Protein AF-A0AAD7S7M7-F1 (afdb_monomer_lite)

Structure (mmCIF, N/CA/C/O backbone):
data_AF-A0AAD7S7M7-F1
#
_entry.id   AF-A0AAD7S7M7-F1
#
loop_
_atom_site.group_PDB
_atom_site.id
_atom_site.type_symbol
_atom_site.label_atom_id
_atom_site.label_alt_id
_atom_site.label_comp_id
_atom_site.label_asym_id
_atom_site.label_entity_id
_atom_site.label_seq_id
_atom_site.pdbx_PDB_ins_code
_atom_site.Cartn_x
_atom_site.Cartn_y
_atom_site.Cartn_z
_atom_site.occupancy
_atom_site.B_iso_or_equiv
_atom_site.auth_seq_id
_atom_site.auth_comp_id
_atom_site.auth_asym_id
_atom_site.auth_atom_id
_atom_site.pdbx_PDB_model_num
ATOM 1 N N . MET A 1 1 ? -13.579 -18.439 10.761 1.00 55.81 1 MET A N 1
ATOM 2 C CA . MET A 1 1 ? -13.770 -17.111 11.402 1.00 55.81 1 MET A CA 1
ATOM 3 C C . MET A 1 1 ? -15.124 -16.486 11.069 1.00 55.81 1 MET A C 1
ATOM 5 O O . MET A 1 1 ? -15.887 -16.263 11.999 1.00 55.81 1 MET A O 1
ATOM 9 N N . MET A 1 2 ? -15.477 -16.236 9.799 1.00 55.72 2 MET A N 1
ATOM 10 C CA . MET A 1 2 ? -16.834 -15.748 9.467 1.00 55.72 2 MET A CA 1
ATOM 11 C C . MET A 1 2 ? -17.923 -16.806 9.727 1.00 55.72 2 MET A C 1
ATOM 13 O O . MET A 1 2 ? -18.967 -16.479 10.280 1.00 55.72 2 MET A O 1
ATOM 17 N N . GLU A 1 3 ? -17.659 -18.078 9.412 1.00 60.94 3 GLU A N 1
ATOM 18 C CA . GLU A 1 3 ? -18.571 -19.202 9.698 1.00 60.94 3 GLU A CA 1
ATOM 19 C C . GLU A 1 3 ? -18.826 -19.342 11.203 1.00 60.94 3 GLU A C 1
ATOM 21 O O . GLU A 1 3 ? -19.960 -19.195 11.638 1.00 60.94 3 GLU A O 1
ATOM 26 N N . THR A 1 4 ? -17.765 -19.436 12.009 1.00 72.56 4 THR A N 1
ATOM 27 C CA . THR A 1 4 ? -17.836 -19.471 13.482 1.00 72.56 4 THR A CA 1
ATOM 28 C C . THR A 1 4 ? -18.568 -18.269 14.099 1.00 72.56 4 THR A C 1
ATOM 30 O O . THR A 1 4 ? -19.203 -18.392 15.144 1.00 72.56 4 THR A O 1
ATOM 33 N N . PHE A 1 5 ? -18.515 -17.088 13.468 1.00 72.44 5 PHE A N 1
ATOM 34 C CA . PHE A 1 5 ? -19.277 -15.916 13.916 1.00 72.44 5 PHE A CA 1
ATOM 35 C C . PHE A 1 5 ? -20.765 -16.012 13.542 1.00 72.44 5 PHE A C 1
ATOM 37 O O . PHE A 1 5 ? -21.628 -15.640 14.339 1.00 72.44 5 PHE A O 1
ATOM 44 N N . ASN A 1 6 ? -21.081 -16.552 12.362 1.00 77.44 6 ASN A N 1
ATOM 45 C CA . ASN A 1 6 ? -22.455 -16.848 11.962 1.00 77.44 6 ASN A CA 1
ATOM 46 C C . ASN A 1 6 ? -23.069 -17.966 12.818 1.00 77.44 6 ASN A C 1
ATOM 48 O O . ASN A 1 6 ? -24.205 -17.807 13.255 1.00 77.44 6 ASN A O 1
ATOM 52 N N . GLU A 1 7 ? -22.316 -19.017 13.149 1.00 82.81 7 GLU A N 1
ATOM 53 C CA . GLU A 1 7 ? -22.719 -20.072 14.089 1.00 82.81 7 GLU A CA 1
ATOM 54 C C . GLU A 1 7 ? -22.982 -19.505 15.487 1.00 82.81 7 GLU A C 1
ATOM 56 O O . GLU A 1 7 ? -24.056 -19.726 16.038 1.00 82.81 7 GLU A O 1
ATOM 61 N N . MET A 1 8 ? -22.084 -18.679 16.042 1.00 78.94 8 MET A N 1
ATOM 62 C CA . MET A 1 8 ? -22.349 -17.989 17.315 1.00 78.94 8 MET A CA 1
ATOM 63 C C . MET A 1 8 ? -23.590 -17.088 17.248 1.00 78.94 8 MET A C 1
ATOM 65 O O . MET A 1 8 ? -24.366 -17.027 18.203 1.00 78.94 8 MET A O 1
ATOM 69 N N . ARG A 1 9 ? -23.826 -16.404 16.122 1.00 82.94 9 ARG A N 1
ATOM 70 C CA . ARG A 1 9 ? -25.024 -15.575 15.918 1.00 82.94 9 ARG A CA 1
ATOM 71 C C . ARG A 1 9 ? -26.297 -16.415 15.785 1.00 82.94 9 ARG A C 1
ATOM 73 O O . ARG A 1 9 ? -27.353 -15.967 16.231 1.00 82.94 9 ARG A O 1
ATOM 80 N N . GLN A 1 10 ? -26.210 -17.604 15.197 1.00 86.50 10 GLN A N 1
ATOM 81 C CA . GLN A 1 10 ? -27.304 -18.563 15.071 1.00 86.50 10 GLN A CA 1
ATOM 82 C C . GLN A 1 10 ? -27.612 -19.218 16.422 1.00 86.50 10 GLN A C 1
ATOM 84 O O . GLN A 1 10 ? -28.758 -19.174 16.852 1.00 86.50 10 GLN A O 1
ATOM 89 N N . ASN A 1 11 ? -26.599 -19.666 17.164 1.00 86.38 11 ASN A N 1
ATOM 90 C CA . ASN A 1 11 ? -26.744 -20.167 18.532 1.00 86.38 11 ASN A CA 1
ATOM 91 C C . ASN A 1 11 ? -27.333 -19.098 19.464 1.00 86.38 11 ASN A C 1
ATOM 93 O O . ASN A 1 11 ? -28.264 -19.380 20.207 1.00 86.38 11 ASN A O 1
ATOM 97 N N . ARG A 1 12 ? -26.902 -17.832 19.362 1.00 88.88 12 ARG A N 1
ATOM 98 C CA . ARG A 1 12 ? -27.498 -16.724 20.134 1.00 88.88 12 ARG A CA 1
ATOM 99 C C . ARG A 1 12 ? -28.946 -16.404 19.734 1.00 88.88 12 ARG A C 1
ATOM 101 O O . ARG A 1 12 ? -29.671 -15.824 20.537 1.00 88.88 12 ARG A O 1
ATOM 108 N N . ARG A 1 13 ? -29.381 -16.753 18.516 1.00 86.62 13 ARG A N 1
ATOM 109 C CA . ARG A 1 13 ? -30.802 -16.706 18.125 1.00 86.62 13 ARG A CA 1
ATOM 110 C C . ARG A 1 13 ? -31.568 -17.891 18.707 1.00 86.62 13 ARG A C 1
ATOM 112 O O . ARG A 1 13 ? -32.624 -17.663 19.270 1.00 86.62 13 ARG A O 1
ATOM 119 N N . LEU A 1 14 ? -31.019 -19.105 18.629 1.00 87.38 14 LEU A N 1
ATOM 120 C CA . LEU A 1 14 ? -31.628 -20.320 19.182 1.00 87.38 14 LEU A CA 1
ATOM 121 C C . LEU A 1 14 ? -31.794 -20.249 20.706 1.00 87.38 14 LEU A C 1
ATOM 123 O O . LEU A 1 14 ? -32.846 -20.617 21.204 1.00 87.38 14 LEU A O 1
ATOM 127 N N . ILE A 1 15 ? -30.816 -19.703 21.436 1.00 86.31 15 ILE A N 1
ATOM 128 C CA . ILE A 1 15 ? -30.930 -19.463 22.885 1.00 86.31 15 ILE A CA 1
ATOM 129 C C . ILE A 1 15 ? -32.076 -18.487 23.171 1.00 86.31 15 ILE A C 1
ATOM 131 O O . ILE A 1 15 ? -32.964 -18.808 23.943 1.00 86.31 15 ILE A O 1
ATOM 135 N N . LYS A 1 16 ? -32.142 -17.349 22.465 1.00 85.06 16 LYS A N 1
ATOM 136 C CA . LYS A 1 16 ? -33.258 -16.395 22.610 1.00 85.06 16 LYS A CA 1
ATOM 137 C C . LYS A 1 16 ? -34.618 -16.965 22.200 1.00 85.06 16 LYS A C 1
ATOM 139 O O . LYS A 1 16 ? -35.631 -16.507 22.714 1.00 85.06 16 LYS A O 1
ATOM 144 N N . GLN A 1 17 ? -34.638 -17.904 21.255 1.00 83.81 17 GLN A N 1
ATOM 145 C CA . GLN A 1 17 ? -35.835 -18.634 20.851 1.00 83.81 17 GLN A CA 1
ATOM 146 C C . GLN A 1 17 ? -36.282 -19.551 21.994 1.00 83.81 17 GLN A C 1
ATOM 148 O O . GLN A 1 17 ? -37.415 -19.438 22.427 1.00 83.81 17 GLN A O 1
ATOM 153 N N . LEU A 1 18 ? -35.369 -20.350 22.559 1.00 79.31 18 LEU A N 1
ATOM 154 C CA . LEU A 1 18 ? -35.628 -21.212 23.716 1.00 79.31 18 LEU A CA 1
ATOM 155 C C . LEU A 1 18 ? -36.052 -20.419 24.959 1.00 79.31 18 LEU A C 1
ATOM 157 O O . LEU A 1 18 ? -37.000 -20.819 25.620 1.00 79.31 18 LEU A O 1
ATOM 161 N N . ASP A 1 19 ? -35.418 -19.282 25.254 1.00 80.88 19 ASP A N 1
ATOM 162 C CA . ASP A 1 19 ? -35.820 -18.401 26.358 1.00 80.88 19 ASP A CA 1
ATOM 163 C C . ASP A 1 19 ? -37.248 -17.864 26.146 1.00 80.88 19 ASP A C 1
ATOM 165 O O . ASP A 1 19 ? -38.056 -17.844 27.074 1.00 80.88 19 ASP A O 1
ATOM 169 N N . ALA A 1 20 ? -37.586 -17.458 24.915 1.00 79.19 20 ALA A N 1
ATOM 170 C CA . ALA A 1 20 ? -38.929 -17.000 24.563 1.00 79.19 20 ALA A CA 1
ATOM 171 C C . ALA A 1 20 ? -39.961 -18.139 24.603 1.00 79.19 20 ALA A C 1
ATOM 173 O O . ALA A 1 20 ? -41.059 -17.937 25.114 1.00 79.19 20 ALA A O 1
ATOM 174 N N . ASP A 1 21 ? -39.607 -19.331 24.126 1.00 75.81 21 ASP A N 1
ATOM 175 C CA . ASP A 1 21 ? -40.466 -20.514 24.136 1.00 75.81 21 ASP A CA 1
ATOM 176 C C . ASP A 1 21 ? -40.697 -21.005 25.578 1.00 75.81 21 ASP A C 1
ATOM 178 O O . ASP A 1 21 ? -41.823 -21.344 25.924 1.00 75.81 21 ASP A O 1
ATOM 182 N N . MET A 1 22 ? -39.693 -20.935 26.462 1.00 68.19 22 MET A N 1
ATOM 183 C CA . MET A 1 22 ? -39.825 -21.196 27.906 1.00 68.19 22 MET A CA 1
ATOM 184 C C . MET A 1 22 ? -40.737 -20.173 28.603 1.00 68.19 22 MET A C 1
ATOM 186 O O . MET A 1 22 ? -41.592 -20.552 29.405 1.00 68.19 22 MET A O 1
ATOM 190 N N . LEU A 1 23 ? -40.603 -18.883 28.273 1.00 68.56 23 LEU A N 1
ATOM 191 C CA . LEU A 1 23 ? -41.485 -17.820 28.776 1.00 68.56 23 LEU A CA 1
ATOM 192 C C . LEU A 1 23 ? -42.927 -17.951 28.253 1.00 68.56 23 LEU A C 1
ATOM 194 O O . LEU A 1 23 ? -43.866 -17.564 28.945 1.00 68.56 23 LEU A O 1
ATOM 198 N N . ASN A 1 24 ? -43.111 -18.515 27.056 1.00 59.84 24 ASN A N 1
ATOM 199 C CA . ASN A 1 24 ? -44.419 -18.750 26.442 1.00 59.84 24 ASN A CA 1
ATOM 200 C C . ASN A 1 24 ? -45.063 -20.070 26.922 1.00 59.84 24 ASN A C 1
ATOM 202 O O . ASN A 1 24 ? -46.282 -20.148 27.074 1.00 59.84 24 ASN A O 1
ATOM 206 N N . CYS A 1 25 ? -44.257 -21.086 27.251 1.00 51.41 25 CYS A N 1
ATOM 207 C CA . CYS A 1 25 ? -44.713 -22.345 27.852 1.00 51.41 25 CYS A CA 1
ATOM 208 C C . CYS A 1 25 ? -45.430 -22.091 29.191 1.00 51.41 25 CYS A C 1
ATOM 210 O O . CYS A 1 25 ? -46.504 -22.635 29.439 1.00 51.41 25 CYS A O 1
ATOM 212 N N . GLY A 1 26 ? -44.927 -21.129 29.979 1.00 53.56 26 GLY A N 1
ATOM 213 C CA . GLY A 1 26 ? -45.572 -20.641 31.205 1.00 53.56 26 GLY A CA 1
ATOM 214 C C . GLY A 1 26 ? -46.947 -19.970 31.028 1.00 53.56 26 GLY A C 1
ATOM 215 O O . GLY A 1 26 ? -47.568 -19.618 32.029 1.00 53.56 26 GLY A O 1
ATOM 216 N N . GLN A 1 27 ? -47.438 -19.784 29.794 1.00 50.81 27 GLN A N 1
ATOM 217 C CA . GLN A 1 27 ? -48.819 -19.359 29.510 1.00 50.81 27 GLN A CA 1
ATOM 218 C C . GLN A 1 27 ? -49.680 -20.445 28.845 1.00 50.81 27 GLN A C 1
ATOM 220 O O . GLN A 1 27 ? -50.906 -20.338 28.891 1.00 50.81 27 GLN A O 1
ATOM 225 N N . SER A 1 28 ? -49.075 -21.482 28.254 1.00 50.06 28 SER A N 1
ATOM 226 C CA . SER A 1 28 ? -49.812 -22.613 27.670 1.00 50.06 28 SER A CA 1
ATOM 227 C C . SER A 1 28 ? -50.103 -23.707 28.698 1.00 50.06 28 SER A C 1
ATOM 229 O O . SER A 1 28 ? -51.186 -24.292 28.665 1.00 50.06 28 SER A O 1
ATOM 231 N N . ASP A 1 29 ? -49.194 -23.937 29.648 1.00 51.31 29 ASP A N 1
ATOM 232 C CA . ASP A 1 29 ? -49.379 -24.913 30.723 1.00 51.31 29 ASP A CA 1
ATOM 233 C C . ASP A 1 29 ? -50.201 -24.304 31.864 1.00 51.31 29 ASP A C 1
ATOM 235 O O . ASP A 1 29 ? -49.736 -24.055 32.981 1.00 51.31 29 ASP A O 1
ATOM 239 N N . ARG A 1 30 ? -51.487 -24.084 31.573 1.00 48.44 30 ARG A N 1
ATOM 240 C CA . ARG A 1 30 ? -52.523 -23.811 32.571 1.00 48.44 30 ARG A CA 1
ATOM 241 C C . ARG A 1 30 ? -52.806 -25.095 33.361 1.00 48.44 30 ARG A C 1
ATOM 243 O O . ARG A 1 30 ? -53.859 -25.695 33.209 1.00 48.44 30 ARG A O 1
ATOM 250 N N . CYS A 1 31 ? -51.827 -25.486 34.174 1.00 46.78 31 CYS A N 1
ATOM 251 C CA . CYS A 1 31 ? -51.711 -26.763 34.872 1.00 46.78 31 CYS A CA 1
ATOM 252 C C . CYS A 1 31 ? -53.050 -27.288 35.425 1.00 46.78 31 CYS A C 1
ATOM 254 O O . CYS A 1 31 ? -53.698 -26.621 36.240 1.00 46.78 31 CYS A O 1
ATOM 256 N N . ASP A 1 32 ? -53.422 -28.507 35.017 1.00 46.00 32 ASP A N 1
ATOM 257 C CA . ASP A 1 32 ? -54.709 -29.173 35.272 1.00 46.00 32 ASP A CA 1
ATOM 258 C C . ASP A 1 32 ? -54.920 -29.638 36.731 1.00 46.00 32 ASP A C 1
ATOM 260 O O . ASP A 1 32 ? -55.593 -30.631 37.016 1.00 46.00 32 ASP A O 1
ATOM 264 N N . SER A 1 33 ? -54.425 -28.876 37.710 1.00 49.56 33 SER A N 1
ATOM 265 C CA . SER A 1 33 ? -54.740 -29.065 39.135 1.00 49.56 33 SER A CA 1
ATOM 266 C C . SER A 1 33 ? -56.246 -28.991 39.434 1.00 49.56 33 SER A C 1
ATOM 268 O O . SER A 1 33 ? -56.690 -29.492 40.465 1.00 49.56 33 SER A O 1
ATOM 270 N N . VAL A 1 34 ? -57.051 -28.409 38.536 1.00 49.41 34 VAL A N 1
ATOM 271 C CA . VAL A 1 34 ? -58.523 -28.411 38.628 1.00 49.41 34 VAL A CA 1
ATOM 272 C C . VAL A 1 34 ? -59.115 -29.787 38.272 1.00 49.41 34 VAL A C 1
ATOM 274 O O . VAL A 1 34 ? -60.154 -30.164 38.817 1.00 49.41 34 VAL A O 1
ATOM 277 N N . GLU A 1 35 ? -58.453 -30.581 37.425 1.00 51.50 35 GLU A N 1
ATOM 278 C CA . GLU A 1 35 ? -58.923 -31.924 37.065 1.00 51.50 35 GLU A CA 1
ATOM 279 C C . GLU A 1 35 ? -58.662 -32.938 38.187 1.00 51.50 35 GLU A C 1
ATOM 281 O O . GLU A 1 35 ? -59.576 -33.684 38.556 1.00 51.50 35 GLU A O 1
ATOM 286 N N . LEU A 1 36 ? -57.487 -32.890 38.830 1.00 49.00 36 LEU A N 1
ATOM 287 C CA . LEU A 1 36 ? -57.188 -33.692 40.030 1.00 49.00 36 LEU A CA 1
ATOM 288 C C . LEU A 1 36 ? -58.205 -33.444 41.157 1.00 49.00 36 LEU A C 1
ATOM 290 O O . LEU A 1 36 ? -58.681 -34.382 41.803 1.00 49.00 36 LEU A O 1
ATOM 294 N N . ASP A 1 37 ? -58.593 -32.184 41.348 1.00 54.03 37 ASP A N 1
ATOM 295 C CA . ASP A 1 37 ? -59.538 -31.783 42.387 1.00 54.03 37 ASP A CA 1
ATOM 296 C C . ASP A 1 37 ? -60.985 -32.219 42.076 1.00 54.03 37 ASP A C 1
ATOM 298 O O . ASP A 1 37 ? -61.774 -32.471 42.987 1.00 54.03 37 ASP A O 1
ATOM 302 N N . SER A 1 38 ? -61.336 -32.411 40.797 1.00 54.53 38 SER A N 1
ATOM 303 C CA . SER A 1 38 ? -62.616 -33.005 40.378 1.00 54.53 38 SER A CA 1
ATOM 304 C C . SER A 1 38 ? -62.647 -34.540 40.513 1.00 54.53 38 SER A C 1
ATOM 306 O O . SER A 1 38 ? -63.687 -35.111 40.868 1.00 54.53 38 SER A O 1
ATOM 308 N N . GLY A 1 39 ? -61.499 -35.207 40.342 1.00 59.25 39 GLY A N 1
ATOM 309 C CA . GLY A 1 39 ? -61.319 -36.633 40.632 1.00 59.25 39 GLY A CA 1
ATOM 310 C C . GLY A 1 39 ? -61.486 -36.946 42.122 1.00 59.25 39 GLY A C 1
ATOM 311 O O . GLY A 1 39 ? -62.278 -37.820 42.488 1.00 59.25 39 GLY A O 1
ATOM 312 N N . LEU A 1 40 ? -60.840 -36.162 42.993 1.00 56.59 40 LEU A N 1
ATOM 313 C CA . LEU A 1 40 ? -61.019 -36.245 44.449 1.00 56.59 40 LEU A CA 1
ATOM 314 C C . LEU A 1 40 ? -62.475 -35.980 44.862 1.00 56.59 40 LEU A C 1
ATOM 316 O O . LEU A 1 40 ? -63.051 -36.745 45.638 1.00 56.59 40 LEU A O 1
ATOM 320 N N . ARG A 1 41 ? -63.120 -34.957 44.285 1.00 54.12 41 ARG A N 1
ATOM 321 C CA . ARG A 1 41 ? -64.543 -34.651 44.531 1.00 54.12 41 ARG A CA 1
ATOM 322 C C . ARG A 1 41 ? -65.474 -35.799 44.131 1.00 54.12 41 ARG A C 1
ATOM 324 O O . ARG A 1 41 ? -66.496 -36.002 44.781 1.00 54.12 41 ARG A O 1
ATOM 331 N N . SER A 1 42 ? -65.115 -36.554 43.093 1.00 58.44 42 SER A N 1
ATOM 332 C CA . SER A 1 42 ? -65.873 -37.718 42.619 1.00 58.44 42 SER A CA 1
ATOM 333 C C . SER A 1 42 ? -65.684 -38.942 43.522 1.00 58.44 42 SER A C 1
ATOM 335 O O . SER A 1 42 ? -66.658 -39.633 43.810 1.00 58.44 42 SER A O 1
ATOM 337 N N . GLN A 1 43 ? -64.473 -39.171 44.046 1.00 56.16 43 GLN A N 1
ATOM 338 C CA . GLN A 1 43 ? -64.206 -40.248 45.010 1.00 56.16 43 GLN A CA 1
ATOM 339 C C . GLN A 1 43 ? -64.849 -39.985 46.383 1.00 56.16 43 GLN A C 1
ATOM 341 O O . GLN A 1 43 ? -65.462 -40.885 46.954 1.00 56.16 43 GLN A O 1
ATOM 346 N N . VAL A 1 44 ? -64.808 -38.746 46.887 1.00 54.34 44 VAL A N 1
ATOM 347 C CA . VAL A 1 44 ? -65.452 -38.372 48.166 1.00 54.34 44 VAL A CA 1
ATOM 348 C C . VAL A 1 44 ? -66.983 -38.488 48.101 1.00 54.34 44 VAL A C 1
ATOM 350 O O . VAL A 1 44 ? -67.628 -38.748 49.114 1.00 54.34 44 VAL A O 1
ATOM 353 N N . LYS A 1 45 ? -67.587 -38.358 46.913 1.00 50.41 45 LYS A N 1
ATOM 354 C CA . LYS A 1 45 ? -69.043 -38.469 46.714 1.00 50.41 45 LYS A CA 1
ATOM 355 C C . LYS A 1 45 ? -69.549 -39.915 46.559 1.00 50.41 45 LYS A C 1
ATOM 357 O O . LYS A 1 45 ? -70.756 -40.110 46.437 1.00 50.41 45 LYS A O 1
ATOM 362 N N . GLY A 1 46 ? -68.655 -40.910 46.548 1.00 46.41 46 GLY A N 1
ATOM 363 C CA . GLY A 1 46 ? -68.980 -42.316 46.268 1.00 46.41 46 GLY A CA 1
ATOM 364 C C . GLY A 1 46 ? -69.144 -43.239 47.483 1.00 46.41 46 GLY A C 1
ATOM 365 O O . GLY A 1 46 ? -69.638 -44.351 47.316 1.00 46.41 46 GLY A O 1
ATOM 366 N N . CYS A 1 47 ? -68.752 -42.819 48.692 1.00 38.06 47 CYS A N 1
ATOM 367 C CA . CYS A 1 47 ? -68.639 -43.725 49.842 1.00 38.06 47 CYS A CA 1
ATOM 368 C C . CYS A 1 47 ? -69.669 -43.456 50.951 1.00 38.06 47 CYS A C 1
ATOM 370 O O . CYS A 1 47 ? -69.485 -42.584 51.800 1.00 38.06 47 CYS A O 1
ATOM 372 N N . GLN A 1 48 ? -70.697 -44.305 51.013 1.00 35.81 48 GLN A N 1
ATOM 373 C CA . GLN A 1 48 ? -71.376 -44.671 52.260 1.00 35.81 48 GLN A CA 1
ATOM 374 C C . GLN A 1 48 ? -71.475 -46.205 52.380 1.00 35.81 48 GLN A C 1
ATOM 376 O O . GLN A 1 48 ? -71.267 -46.907 51.390 1.00 35.81 48 GLN A O 1
ATOM 381 N N . PRO A 1 49 ? -71.609 -46.740 53.607 1.00 44.94 49 PRO A N 1
ATOM 382 C CA . PRO A 1 49 ? -70.742 -47.839 54.021 1.00 44.94 49 PRO A CA 1
ATOM 383 C C . PRO A 1 49 ? -71.351 -49.226 53.818 1.00 44.94 49 PRO A C 1
ATOM 385 O O . PRO A 1 49 ? -72.551 -49.431 53.989 1.00 44.94 49 PRO A O 1
ATOM 388 N N . SER A 1 50 ? -70.484 -50.210 53.580 1.00 30.38 50 SER A N 1
ATOM 389 C CA . SER A 1 50 ? -70.810 -51.617 53.804 1.00 30.38 50 SER A CA 1
ATOM 390 C C . SER A 1 50 ? -69.644 -52.347 54.470 1.00 30.38 50 SER A C 1
ATOM 392 O O . SER A 1 50 ? -68.480 -51.985 54.327 1.00 30.38 50 SER A O 1
ATOM 394 N N . HIS A 1 51 ? -70.039 -53.303 55.293 1.00 38.94 51 HIS A N 1
ATOM 395 C CA . HIS A 1 51 ? -69.283 -54.010 56.310 1.00 38.94 51 HIS A CA 1
ATOM 396 C C . HIS A 1 51 ? -68.136 -54.920 55.811 1.00 38.94 51 HIS A C 1
ATOM 398 O O . HIS A 1 51 ? -68.143 -55.403 54.685 1.00 38.94 51 HIS A O 1
ATOM 404 N N . ASP A 1 52 ? -67.256 -55.231 56.772 1.00 31.17 52 ASP A N 1
ATOM 405 C CA . ASP A 1 52 ? -66.460 -56.461 56.934 1.00 31.17 52 ASP A CA 1
ATOM 406 C C . ASP A 1 52 ? -65.047 -56.627 56.307 1.00 31.17 52 ASP A C 1
ATOM 408 O O . ASP A 1 52 ? -64.844 -56.853 55.120 1.00 31.17 52 ASP A O 1
ATOM 412 N N . ALA A 1 53 ? -64.089 -56.722 57.248 1.00 31.39 53 ALA A N 1
ATOM 413 C CA . ALA A 1 53 ? -63.111 -57.814 57.411 1.00 31.39 53 ALA A CA 1
ATOM 414 C C . ALA A 1 53 ? -61.694 -57.777 56.764 1.00 31.39 53 ALA A C 1
ATOM 416 O O . ALA A 1 53 ? -61.484 -58.164 55.622 1.00 31.39 53 ALA A O 1
ATOM 417 N N . VAL A 1 54 ? -60.706 -57.597 57.669 1.00 33.94 54 VAL A N 1
ATOM 418 C CA . VAL A 1 54 ? -59.405 -58.323 57.777 1.00 33.94 54 VAL A CA 1
ATOM 419 C C . VAL A 1 54 ? -58.266 -57.976 56.793 1.00 33.94 54 VAL A C 1
ATOM 421 O O . VAL A 1 54 ? -58.395 -58.172 55.593 1.00 33.94 54 VAL A O 1
ATOM 424 N N . GLY A 1 55 ? -57.064 -57.614 57.305 1.00 30.52 55 GLY A N 1
ATOM 425 C CA . GLY A 1 55 ? -55.899 -57.478 56.398 1.00 30.52 55 GLY A CA 1
ATOM 426 C C . GLY A 1 55 ? -54.453 -57.126 56.828 1.00 30.52 55 GLY A C 1
ATOM 427 O O . GLY A 1 55 ? -53.643 -57.013 55.927 1.00 30.52 55 GLY A O 1
ATOM 428 N N . ARG A 1 56 ? -54.060 -56.995 58.111 1.00 32.00 56 ARG A N 1
ATOM 429 C CA . ARG A 1 56 ? -52.639 -56.966 58.611 1.00 32.00 56 ARG A CA 1
ATOM 430 C C . ARG A 1 56 ? -51.567 -56.014 57.974 1.00 32.00 56 ARG A C 1
ATOM 432 O O . ARG A 1 56 ? -50.883 -56.399 57.036 1.00 32.00 56 ARG A O 1
ATOM 439 N N . GLY A 1 57 ? -51.182 -54.971 58.734 1.00 29.86 57 GLY A N 1
ATOM 440 C CA . GLY A 1 57 ? -49.773 -54.542 58.980 1.00 29.86 57 GLY A CA 1
ATOM 441 C C . GLY A 1 57 ? -49.007 -53.739 57.899 1.00 29.86 57 GLY A C 1
ATOM 442 O O . GLY A 1 57 ? -49.405 -53.733 56.747 1.00 29.86 57 GLY A O 1
ATOM 443 N N . ARG A 1 58 ? -47.872 -53.063 58.190 1.00 32.16 58 ARG A N 1
ATOM 444 C CA . ARG A 1 58 ? -47.231 -52.631 59.468 1.00 32.16 58 ARG A CA 1
ATOM 445 C C . ARG A 1 58 ? -46.096 -51.606 59.166 1.00 32.16 58 ARG A C 1
ATOM 447 O O . ARG A 1 58 ? -45.313 -51.876 58.265 1.00 32.16 58 ARG A O 1
ATOM 454 N N . GLY A 1 59 ? -45.950 -50.535 59.965 1.00 29.67 59 GLY A N 1
ATOM 455 C CA . GLY A 1 59 ? -44.847 -49.531 59.928 1.00 29.67 59 GLY A CA 1
ATOM 456 C C . GLY A 1 59 ? -45.355 -48.110 59.591 1.00 29.67 59 GLY A C 1
ATOM 457 O O . GLY A 1 59 ? -46.012 -47.965 58.569 1.00 29.67 59 GLY A O 1
ATOM 458 N N . GLN A 1 60 ? -45.325 -47.099 60.480 1.00 32.97 60 GLN A N 1
ATOM 459 C CA . GLN A 1 60 ? -44.185 -46.353 61.087 1.00 32.97 60 GLN A CA 1
ATOM 460 C C . GLN A 1 60 ? -43.406 -45.517 60.044 1.00 32.97 60 GLN A C 1
ATOM 462 O O . GLN A 1 60 ? -43.033 -46.082 59.023 1.00 32.97 60 GLN A O 1
ATOM 467 N N . GLU A 1 61 ? -43.104 -44.214 60.195 1.00 30.47 61 GLU A N 1
ATOM 468 C CA . GLU A 1 61 ? -43.238 -43.192 61.279 1.00 30.47 61 GLU A CA 1
ATOM 469 C C . GLU A 1 61 ? -43.021 -41.776 60.641 1.00 30.47 61 GLU A C 1
ATOM 471 O O . GLU A 1 61 ? -42.501 -41.728 59.528 1.00 30.47 61 GLU A O 1
ATOM 476 N N . GLU A 1 62 ? -43.356 -40.582 61.174 1.00 30.53 62 GLU A N 1
ATOM 477 C CA . GLU A 1 62 ? -43.979 -40.079 62.429 1.00 30.53 62 GLU A CA 1
ATOM 478 C C . GLU A 1 62 ? -44.570 -38.647 62.177 1.00 30.53 62 GLU A C 1
ATOM 480 O O . GLU A 1 62 ? -44.129 -37.963 61.253 1.00 30.53 62 GLU A O 1
ATOM 485 N N . GLY A 1 63 ? -45.472 -38.151 63.040 1.00 28.67 63 GLY A N 1
ATOM 486 C CA . GLY A 1 63 ? -45.811 -36.727 63.256 1.00 28.67 63 GLY A CA 1
ATOM 487 C C . GLY A 1 63 ? -47.060 -36.197 62.515 1.00 28.67 63 GLY A C 1
ATOM 488 O O . GLY A 1 63 ? -47.325 -36.647 61.401 1.00 28.67 63 GLY A O 1
ATOM 489 N N . PRO A 1 64 ? -47.839 -35.221 63.062 1.00 39.09 64 PRO A N 1
ATOM 490 C CA . PRO A 1 64 ? -47.630 -34.433 64.288 1.00 39.09 64 PRO A CA 1
ATOM 491 C C . PRO A 1 64 ? -48.740 -34.587 65.364 1.00 39.09 64 PRO A C 1
ATOM 493 O O . PRO A 1 64 ? -49.936 -34.492 65.085 1.00 39.09 64 PRO A O 1
ATOM 496 N N . GLY A 1 65 ? -48.356 -34.724 66.637 1.00 29.03 65 GLY A N 1
ATOM 497 C CA . GLY A 1 65 ? -49.291 -34.887 67.761 1.00 29.03 65 GLY A CA 1
ATOM 498 C C . GLY A 1 65 ? -49.647 -33.601 68.522 1.00 29.03 65 GLY A C 1
ATOM 499 O O . GLY A 1 65 ? -49.136 -33.385 69.618 1.00 29.03 65 GLY A O 1
ATOM 500 N N . LEU A 1 66 ? -50.578 -32.782 68.014 1.00 40.41 66 LEU A N 1
ATOM 501 C CA . LEU A 1 66 ? -51.233 -31.732 68.816 1.00 40.41 66 LEU A CA 1
ATOM 502 C C . LEU A 1 66 ? -52.474 -32.290 69.534 1.00 40.41 66 LEU A C 1
ATOM 504 O O . LEU A 1 66 ? -53.597 -32.177 69.047 1.00 40.41 66 LEU A O 1
ATOM 508 N N . GLN A 1 67 ? -52.284 -32.879 70.718 1.00 32.56 67 GLN A N 1
ATOM 509 C CA . GLN A 1 67 ? -53.401 -33.221 71.606 1.00 32.56 67 GLN A CA 1
ATOM 510 C C . GLN A 1 67 ? -53.796 -32.003 72.451 1.00 32.56 67 GLN A C 1
ATOM 512 O O . GLN A 1 67 ? -53.146 -31.667 73.437 1.00 32.56 67 GLN A O 1
ATOM 517 N N . THR A 1 68 ? -54.875 -31.325 72.055 1.00 39.81 68 THR A N 1
ATOM 518 C CA . THR A 1 68 ? -55.462 -30.192 72.793 1.00 39.81 68 THR A CA 1
ATOM 519 C C . THR A 1 68 ? -56.905 -30.497 73.198 1.00 39.81 68 THR A C 1
ATOM 521 O O . THR A 1 68 ? -57.833 -29.918 72.648 1.00 39.81 68 THR A O 1
ATOM 524 N N . VAL A 1 69 ? -57.108 -31.411 74.155 1.00 42.72 69 VAL A N 1
ATOM 525 C CA . VAL A 1 69 ? -58.359 -31.549 74.938 1.00 42.72 69 VAL A CA 1
ATOM 526 C C . VAL A 1 69 ? -58.126 -32.387 76.207 1.00 42.72 69 VAL A C 1
ATOM 528 O O . VAL A 1 69 ? -57.100 -33.046 76.329 1.00 42.72 69 VAL A O 1
ATOM 531 N N . ALA A 1 70 ? -59.099 -32.358 77.130 1.00 43.91 70 ALA A N 1
ATOM 532 C CA . ALA A 1 70 ? -59.185 -33.166 78.358 1.00 43.91 70 ALA A CA 1
ATOM 533 C C . ALA A 1 70 ? -58.267 -32.780 79.546 1.00 43.91 70 ALA A C 1
ATOM 535 O O . ALA A 1 70 ? -57.620 -33.625 80.157 1.00 43.91 70 ALA A O 1
ATOM 536 N N . PHE A 1 71 ? -58.316 -31.509 79.973 1.00 33.94 71 PHE A N 1
ATOM 537 C CA . PHE A 1 71 ? -58.050 -31.146 81.386 1.00 33.94 71 PHE A CA 1
ATOM 538 C C . PHE A 1 71 ? -59.283 -30.564 82.112 1.00 33.94 71 PHE A C 1
ATOM 540 O O . PHE A 1 71 ? -59.330 -30.519 83.337 1.00 33.94 71 PHE A O 1
ATOM 547 N N . THR A 1 72 ? -60.318 -30.140 81.379 1.00 44.16 72 THR A N 1
ATOM 548 C CA . THR A 1 72 ? -61.485 -29.431 81.937 1.00 44.16 72 THR A CA 1
ATOM 549 C C . THR A 1 72 ? -62.628 -30.326 82.426 1.00 44.16 72 THR A C 1
ATOM 551 O O . THR A 1 72 ? -63.498 -29.831 83.134 1.00 44.16 72 THR A O 1
ATOM 554 N N . GLU A 1 73 ? -62.642 -31.623 82.105 1.00 43.66 73 GLU A N 1
ATOM 555 C CA . GLU A 1 73 ? -63.768 -32.518 82.444 1.00 43.66 73 GLU A CA 1
ATOM 556 C C . GLU A 1 73 ? -63.714 -33.062 83.885 1.00 43.66 73 GLU A C 1
ATOM 558 O O . GLU A 1 73 ? -64.752 -33.309 84.500 1.00 43.66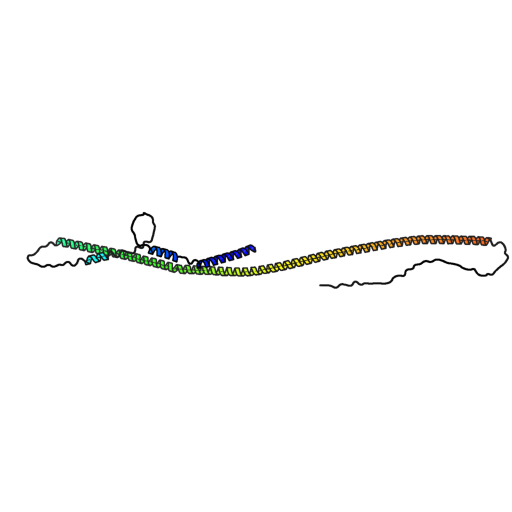 73 GLU A O 1
ATOM 563 N N . VAL A 1 74 ? -62.521 -33.166 84.484 1.00 47.47 74 VAL A N 1
ATOM 564 C CA . VAL A 1 74 ? -62.341 -33.759 85.828 1.00 47.47 74 VAL A CA 1
ATOM 565 C C . VAL A 1 74 ? -62.880 -32.857 86.954 1.00 47.47 74 VAL A C 1
ATOM 567 O O . VAL A 1 74 ? -63.277 -33.346 88.011 1.00 47.47 74 VAL A O 1
ATOM 570 N N . PHE A 1 75 ? -62.948 -31.536 86.744 1.00 37.41 75 PHE A N 1
ATOM 571 C CA . PHE A 1 75 ? -63.416 -30.589 87.769 1.00 37.41 75 PHE A CA 1
ATOM 572 C C . PHE A 1 75 ? -64.940 -30.392 87.794 1.00 37.41 75 PHE A C 1
ATOM 574 O O . PHE A 1 75 ? -65.510 -30.132 88.856 1.00 37.41 75 PHE A O 1
ATOM 581 N N . THR A 1 76 ? -65.624 -30.535 86.655 1.00 51.03 76 THR A N 1
ATOM 582 C CA . THR A 1 76 ? -67.082 -30.345 86.565 1.00 51.03 76 THR A CA 1
ATOM 583 C C . THR A 1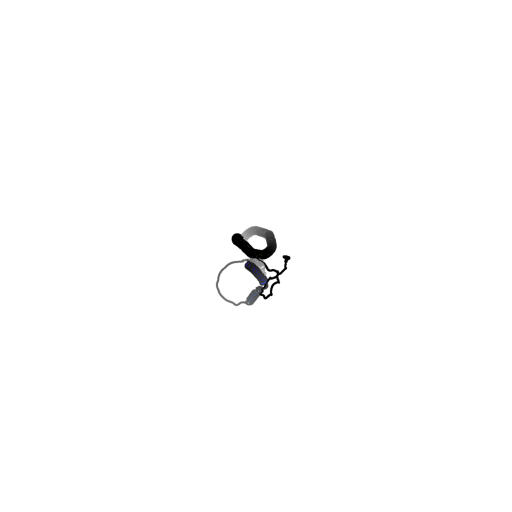 76 ? -67.865 -31.474 87.234 1.00 51.03 76 THR A C 1
ATOM 585 O O . THR A 1 76 ? -68.892 -31.232 87.871 1.00 51.03 76 THR A O 1
ATOM 588 N N . GLU A 1 77 ? -67.364 -32.706 87.147 1.00 45.59 77 GLU A N 1
ATOM 589 C CA . GLU A 1 77 ? -68.062 -33.891 87.654 1.00 45.59 77 GLU A CA 1
ATOM 590 C C . GLU A 1 77 ? -68.005 -33.995 89.193 1.00 45.59 77 GLU A C 1
ATOM 592 O O . GLU A 1 77 ? -68.989 -34.362 89.843 1.00 45.59 77 GLU A O 1
ATOM 597 N N . ALA A 1 78 ? -66.900 -33.545 89.803 1.00 44.25 78 ALA A N 1
ATOM 598 C CA . ALA A 1 78 ? -66.764 -33.433 91.256 1.00 44.25 78 ALA A CA 1
ATOM 599 C C . ALA A 1 78 ? -67.712 -32.377 91.864 1.00 44.25 78 ALA A C 1
ATOM 601 O O . ALA A 1 78 ? -68.309 -32.612 92.918 1.00 44.25 78 ALA A O 1
ATOM 602 N N . ALA A 1 79 ? -67.906 -31.239 91.184 1.00 42.28 79 ALA A N 1
ATOM 603 C CA . ALA A 1 79 ? -68.823 -30.186 91.626 1.00 42.28 79 ALA A CA 1
ATOM 604 C C . ALA A 1 79 ? -70.299 -30.623 91.541 1.00 42.28 79 ALA A C 1
ATOM 606 O O . ALA A 1 79 ? -71.069 -30.404 92.479 1.00 42.28 79 ALA A O 1
ATOM 607 N N . ALA A 1 80 ? -70.688 -31.311 90.460 1.00 47.12 80 ALA A N 1
ATOM 608 C CA . ALA A 1 80 ? -72.049 -31.824 90.280 1.00 47.12 80 ALA A CA 1
ATOM 609 C C . ALA A 1 80 ? -72.449 -32.854 91.356 1.00 47.12 80 ALA A C 1
ATOM 611 O O . ALA A 1 80 ? -73.612 -32.917 91.766 1.00 47.12 80 ALA A O 1
ATOM 612 N N . ARG A 1 81 ? -71.485 -33.638 91.860 1.00 46.75 81 ARG A N 1
ATOM 613 C CA . ARG A 1 81 ? -71.725 -34.673 92.876 1.00 46.75 81 ARG A CA 1
ATOM 614 C C . ARG A 1 81 ? -72.027 -34.113 94.273 1.00 46.75 81 ARG A C 1
ATOM 616 O O . ARG A 1 81 ? -72.751 -34.763 95.020 1.00 46.75 81 ARG A O 1
ATOM 623 N N . MET A 1 82 ? -71.561 -32.908 94.617 1.00 37.44 82 MET A N 1
ATOM 624 C CA . MET A 1 82 ? -71.880 -32.278 95.913 1.00 37.44 82 MET A CA 1
ATOM 625 C C . MET A 1 82 ? -73.271 -31.622 95.967 1.00 37.44 82 MET A C 1
ATOM 627 O O . MET A 1 82 ? -73.744 -31.296 97.051 1.00 37.44 82 MET A O 1
ATOM 631 N N . SER A 1 83 ? -73.950 -31.441 94.829 1.00 45.66 83 SER A N 1
ATOM 632 C CA . SER A 1 83 ? -75.239 -30.728 94.760 1.00 45.66 83 SER A CA 1
ATOM 633 C C . SER A 1 83 ? -76.477 -31.648 94.781 1.00 45.66 83 SER A C 1
ATOM 635 O O . SER A 1 83 ? -77.605 -31.165 94.771 1.00 45.66 83 SER A O 1
ATOM 637 N N . ARG A 1 84 ? -76.295 -32.980 94.825 1.00 47.47 84 ARG A N 1
ATOM 638 C CA . ARG A 1 84 ? -77.396 -33.972 94.800 1.00 47.47 84 ARG A CA 1
ATOM 639 C C . ARG A 1 84 ? -77.712 -34.663 96.135 1.00 47.47 84 ARG A C 1
ATOM 641 O O . ARG A 1 84 ? -78.722 -35.352 96.205 1.00 47.47 84 ARG A O 1
ATOM 648 N N . GLU A 1 85 ? -76.924 -34.446 97.190 1.00 41.56 85 GLU A N 1
ATOM 649 C CA . GLU A 1 85 ? -77.076 -35.132 98.492 1.00 41.56 85 GLU A CA 1
ATOM 650 C C . GLU A 1 85 ? -77.691 -34.230 99.586 1.00 41.56 85 GLU A C 1
ATOM 652 O O . GLU A 1 85 ? -77.324 -34.266 100.759 1.00 41.56 85 GLU A O 1
ATOM 657 N N . SER A 1 86 ? -78.628 -33.360 99.210 1.00 41.84 86 SER A N 1
ATOM 658 C CA . SER A 1 86 ? -79.432 -32.577 100.157 1.00 41.84 86 SER A CA 1
ATOM 659 C C . SER A 1 86 ? -80.835 -32.372 99.610 1.00 41.84 86 SER A C 1
ATOM 661 O O . SER A 1 86 ? -81.098 -31.355 98.983 1.00 41.84 86 SER A O 1
ATOM 663 N N . LEU A 1 87 ? -81.701 -33.375 99.826 1.00 44.75 87 LEU A N 1
ATOM 664 C CA . LEU A 1 87 ? -83.172 -33.291 99.941 1.00 44.75 87 LEU A CA 1
ATOM 665 C C . LEU A 1 87 ? -83.782 -34.710 100.000 1.00 44.75 87 LEU A C 1
ATOM 667 O O . LEU A 1 87 ? -84.303 -35.232 99.017 1.00 44.75 87 LEU A O 1
ATOM 671 N N . LYS A 1 88 ? -83.753 -35.329 101.186 1.00 40.75 88 LYS A N 1
ATOM 672 C CA . LYS A 1 88 ? -84.656 -36.434 101.561 1.00 40.75 88 LYS A CA 1
ATOM 673 C C . LYS A 1 88 ? -85.164 -36.226 102.986 1.00 40.75 88 LYS A C 1
ATOM 675 O O . LYS A 1 88 ? -84.682 -36.834 103.934 1.00 40.75 88 LYS A O 1
ATOM 680 N N . VAL A 1 89 ? -86.155 -35.347 103.110 1.00 36.62 89 VAL A N 1
ATOM 681 C CA . VAL A 1 89 ? -87.031 -35.258 104.282 1.00 36.62 89 VAL A CA 1
ATOM 682 C C . VAL A 1 89 ? -88.443 -35.548 103.792 1.00 36.62 89 VAL A C 1
ATOM 684 O O . VAL A 1 89 ? -89.105 -34.682 103.230 1.00 36.62 89 VAL A O 1
ATOM 687 N N . THR A 1 90 ? -88.885 -36.788 103.974 1.00 38.38 90 THR A N 1
ATOM 688 C CA . THR A 1 90 ? -90.289 -37.189 103.837 1.00 38.38 90 THR A CA 1
ATOM 689 C C . THR A 1 90 ? -90.831 -37.414 105.238 1.00 38.38 90 THR A C 1
ATOM 691 O O . THR A 1 90 ? -90.417 -38.354 105.914 1.00 38.38 90 THR A O 1
ATOM 694 N N . GLY A 1 91 ? -91.707 -36.522 105.693 1.00 34.47 91 GLY A N 1
ATOM 695 C CA . GLY A 1 91 ? -92.391 -36.682 106.969 1.00 34.47 91 GLY A CA 1
ATOM 696 C C . GLY A 1 91 ? -93.650 -37.526 106.807 1.00 34.47 91 GLY A C 1
ATOM 697 O O . GLY A 1 91 ? -94.531 -37.158 106.038 1.00 34.47 91 GLY A O 1
ATOM 698 N N . GLU A 1 92 ? -93.760 -38.595 107.589 1.00 30.09 92 GLU A N 1
ATOM 699 C CA . GLU A 1 92 ? -95.042 -39.198 107.957 1.00 30.09 92 GLU A CA 1
ATOM 700 C C . GLU A 1 92 ? -95.181 -39.132 109.478 1.00 30.09 92 GLU A C 1
ATOM 702 O O . GLU A 1 92 ? -94.237 -39.413 110.219 1.00 30.09 92 GLU A O 1
ATOM 707 N N . ALA A 1 93 ? -96.355 -38.709 109.944 1.00 37.91 93 ALA A N 1
ATOM 708 C CA . ALA A 1 93 ? -96.625 -38.452 111.351 1.00 37.91 93 ALA A CA 1
ATOM 709 C C . ALA A 1 93 ? -97.824 -39.276 111.832 1.00 37.91 93 ALA A C 1
ATOM 711 O O . ALA A 1 93 ? -98.969 -38.958 111.521 1.00 37.91 93 ALA A O 1
ATOM 712 N N . VAL A 1 94 ? 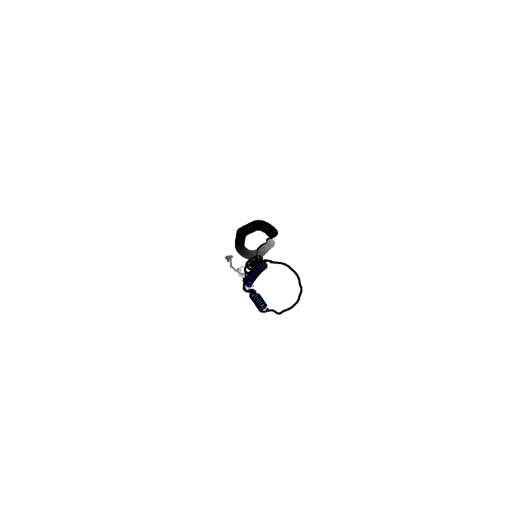-97.550 -40.280 112.668 1.00 38.03 94 VAL A N 1
ATOM 713 C CA . VAL A 1 94 ? -98.514 -40.892 113.593 1.00 38.03 94 VAL A CA 1
ATOM 714 C C . VAL A 1 94 ? -97.763 -41.157 114.905 1.00 38.03 94 VAL A C 1
ATOM 716 O O . VAL A 1 94 ? -96.739 -41.833 114.902 1.00 38.03 94 VAL A O 1
ATOM 719 N N . GLY A 1 95 ? -98.208 -40.564 116.017 1.00 38.19 95 GLY A N 1
ATOM 720 C CA . GLY A 1 95 ? -97.573 -40.729 117.339 1.00 38.19 95 GLY A CA 1
ATOM 721 C C . GLY A 1 95 ? -98.222 -41.846 118.174 1.00 38.19 95 GLY A C 1
ATOM 722 O O . GLY A 1 95 ? -98.849 -42.742 117.618 1.00 38.19 95 GLY A O 1
ATOM 723 N N . PRO A 1 96 ? -98.254 -41.729 119.515 1.00 65.12 96 PRO A N 1
ATOM 724 C CA . PRO A 1 96 ? -97.192 -41.235 120.400 1.00 65.12 96 PRO A CA 1
ATOM 725 C C . PRO A 1 96 ? -96.974 -42.156 121.631 1.00 65.12 96 PRO A C 1
ATOM 727 O O . PRO A 1 96 ? -97.933 -42.768 122.100 1.00 65.12 96 PRO A O 1
ATOM 730 N N . LYS A 1 97 ? -95.764 -42.172 122.229 1.00 37.41 97 LYS A N 1
ATOM 731 C CA . LYS A 1 97 ? -95.507 -42.302 123.696 1.00 37.41 97 LYS A CA 1
ATOM 732 C C . LYS A 1 97 ? -94.020 -42.521 124.038 1.00 37.41 97 LYS A C 1
ATOM 734 O O . LYS A 1 97 ? -93.434 -43.494 123.589 1.00 37.41 97 LYS A O 1
ATOM 739 N N . GLY A 1 98 ? -93.514 -41.737 124.996 1.00 41.97 98 GLY A N 1
ATOM 740 C CA . GLY A 1 98 ? -92.816 -42.305 126.160 1.00 41.97 98 GLY A CA 1
ATOM 741 C C . GLY A 1 98 ? -91.278 -42.286 126.238 1.00 41.97 98 GLY A C 1
ATOM 742 O O . GLY A 1 98 ? -90.625 -43.176 125.716 1.00 41.97 98 GLY A O 1
ATOM 743 N N . VAL A 1 99 ? -90.787 -41.424 127.144 1.00 45.00 99 VAL A N 1
ATOM 744 C CA . VAL A 1 99 ? -89.603 -41.619 128.021 1.00 45.00 99 VAL A CA 1
ATOM 745 C C . VAL A 1 99 ? -88.203 -41.370 127.408 1.00 45.00 99 VAL A C 1
ATOM 747 O O . VAL A 1 99 ? -88.001 -41.376 126.201 1.00 45.00 99 VAL A O 1
ATOM 750 N N . LEU A 1 100 ? -87.271 -40.992 128.292 1.00 49.59 100 LEU A N 1
ATOM 751 C CA . LEU A 1 100 ? -86.015 -40.266 128.060 1.00 49.59 100 LEU A CA 1
ATOM 752 C C . LEU A 1 100 ? -84.753 -41.157 128.118 1.00 49.59 100 LEU A C 1
ATOM 754 O O . LEU A 1 100 ? -84.752 -42.158 128.824 1.00 49.59 100 LEU A O 1
ATOM 758 N N . SER A 1 101 ? -83.663 -40.629 127.535 1.00 46.12 101 SER A N 1
ATOM 759 C CA . SER A 1 101 ? -82.240 -40.804 127.921 1.00 46.12 101 SER A CA 1
ATOM 760 C C . SER A 1 101 ? -81.529 -42.152 127.672 1.00 46.12 101 SER A C 1
ATOM 762 O O . SER A 1 101 ? -81.882 -43.164 128.262 1.00 46.12 101 SER A O 1
ATOM 764 N N . ASP A 1 102 ? -80.455 -42.162 126.860 1.00 40.75 102 ASP A N 1
ATOM 765 C CA . ASP A 1 102 ? -79.057 -42.095 127.360 1.00 40.75 102 ASP A CA 1
ATOM 766 C C . ASP A 1 102 ? -77.989 -42.140 126.228 1.00 40.75 102 ASP A C 1
ATOM 768 O O . ASP A 1 102 ? -78.315 -42.133 125.041 1.00 40.75 102 ASP A O 1
ATOM 772 N N . PHE A 1 103 ? -76.699 -42.026 126.587 1.00 50.47 103 PHE A N 1
ATOM 773 C CA . PHE A 1 103 ? -75.695 -41.231 125.854 1.00 50.47 103 PHE A CA 1
ATOM 774 C C . PHE A 1 103 ? -74.303 -41.913 125.794 1.00 50.47 103 PHE A C 1
ATOM 776 O O . PHE A 1 103 ? -73.790 -42.335 126.826 1.00 50.47 103 PHE A O 1
ATOM 783 N N . VAL A 1 104 ? -73.629 -41.952 124.627 1.00 49.19 104 VAL A N 1
ATOM 784 C CA . VAL A 1 104 ? -72.181 -42.295 124.514 1.00 49.19 104 VAL A CA 1
ATOM 785 C C . VAL A 1 104 ? -71.460 -41.372 123.503 1.00 49.19 104 VAL A C 1
ATOM 787 O O . VAL A 1 104 ? -71.444 -41.664 122.307 1.00 49.19 104 VAL A O 1
ATOM 790 N N . PRO A 1 105 ? -70.828 -40.259 123.939 1.00 57.53 105 PRO A N 1
ATOM 791 C CA . PRO A 1 105 ? -70.281 -39.239 123.020 1.00 57.53 105 PRO A CA 1
ATOM 792 C C . PRO A 1 105 ? -68.794 -39.395 122.667 1.00 57.53 105 PRO A C 1
ATOM 794 O O . PRO A 1 105 ? -68.332 -38.856 121.659 1.00 57.53 105 PRO A O 1
ATOM 797 N N . GLY A 1 106 ? -68.017 -40.084 123.511 1.00 57.81 106 GLY A N 1
ATOM 798 C CA . GLY A 1 106 ? -66.550 -39.994 123.497 1.00 57.81 106 GLY A CA 1
ATOM 799 C C . GLY A 1 106 ? -65.899 -40.431 122.181 1.00 57.81 106 GLY A C 1
ATOM 800 O O . GLY A 1 106 ? -65.006 -39.749 121.678 1.00 57.81 106 GLY A O 1
ATOM 801 N N . ALA A 1 107 ? -66.368 -41.533 121.588 1.00 63.84 107 ALA A N 1
ATOM 802 C CA . ALA A 1 107 ? -65.799 -42.080 120.354 1.00 63.84 107 ALA A CA 1
ATOM 803 C C . ALA A 1 107 ? -66.064 -41.189 119.125 1.00 63.84 107 ALA A C 1
ATOM 805 O O . ALA A 1 107 ? -65.184 -41.022 118.278 1.00 63.84 107 ALA A O 1
ATOM 806 N N . LEU A 1 108 ? -67.249 -40.572 119.046 1.00 68.62 108 LEU A N 1
ATOM 807 C CA . LEU A 1 108 ? -67.604 -39.664 117.952 1.00 68.62 108 LEU A CA 1
ATOM 808 C C . LEU A 1 108 ? -66.784 -38.371 118.011 1.00 68.62 108 LEU A C 1
ATOM 810 O O . LEU A 1 108 ? -66.319 -37.909 116.974 1.00 68.62 108 LEU A O 1
ATOM 814 N N . HIS A 1 109 ? -66.523 -37.835 119.206 1.00 74.94 109 HIS A N 1
ATOM 815 C CA . HIS A 1 109 ? -65.701 -36.632 119.373 1.00 74.94 109 HIS A CA 1
ATOM 816 C C . HIS A 1 109 ? -64.225 -36.854 118.978 1.00 74.94 109 HIS A C 1
ATOM 818 O O . HIS A 1 109 ? -63.622 -36.015 118.306 1.00 74.94 109 HIS A O 1
ATOM 824 N N . HIS A 1 110 ? -63.653 -38.022 119.298 1.00 79.81 110 HIS A N 1
ATOM 825 C CA . HIS A 1 110 ? -62.311 -38.403 118.830 1.00 79.81 110 HIS A CA 1
ATOM 826 C C . HIS A 1 110 ? -62.262 -38.611 117.306 1.00 79.81 110 HIS A C 1
ATOM 828 O O . HIS A 1 110 ? -61.285 -38.236 116.660 1.00 79.81 110 HIS A O 1
ATOM 834 N N . ARG A 1 111 ? -63.328 -39.157 116.702 1.00 81.81 111 ARG A N 1
ATOM 835 C CA . ARG A 1 111 ? -63.450 -39.284 115.239 1.00 81.81 111 ARG A CA 1
ATOM 836 C C . ARG A 1 111 ? -63.514 -37.911 114.557 1.00 81.81 111 ARG A C 1
ATOM 838 O O . ARG A 1 111 ? -62.854 -37.718 113.540 1.00 81.81 111 ARG A O 1
ATOM 845 N N . LEU A 1 112 ? -64.270 -36.969 115.125 1.00 80.94 112 LEU A N 1
ATOM 846 C CA . LEU A 1 112 ? -64.422 -35.598 114.625 1.00 80.94 112 LEU A CA 1
ATOM 847 C C . LEU A 1 112 ? -63.088 -34.839 114.656 1.00 80.94 112 LEU A C 1
ATOM 849 O O . LEU A 1 112 ? -62.629 -34.371 113.620 1.00 80.94 112 LEU A O 1
ATOM 853 N N . THR A 1 113 ? -62.405 -34.835 115.802 1.00 84.31 113 THR A N 1
ATOM 854 C CA . THR A 1 113 ? -61.109 -34.148 115.973 1.00 84.31 113 THR A CA 1
ATOM 855 C C . THR A 1 113 ? -59.964 -34.767 115.158 1.00 84.31 113 THR A C 1
ATOM 857 O O . THR A 1 113 ? -59.018 -34.067 114.786 1.00 84.31 113 THR A O 1
ATOM 860 N N . ALA A 1 114 ? -60.031 -36.064 114.833 1.00 85.19 114 ALA A N 1
ATOM 861 C CA . ALA A 1 114 ? -59.114 -36.699 113.884 1.00 85.19 114 ALA A CA 1
ATOM 862 C C . ALA A 1 114 ? -59.383 -36.253 112.433 1.00 85.19 114 ALA A C 1
ATOM 864 O O . ALA A 1 114 ? -58.445 -35.915 111.711 1.00 85.19 114 ALA A O 1
ATOM 865 N N . LEU A 1 115 ? -60.654 -36.190 112.020 1.00 87.94 115 LEU A N 1
ATOM 866 C CA . LEU A 1 115 ? -61.051 -35.705 110.692 1.00 87.94 115 LEU A CA 1
ATOM 867 C C . LEU A 1 115 ? -60.760 -34.206 110.509 1.00 87.94 115 LEU A C 1
ATOM 869 O O . LEU A 1 115 ? -60.378 -33.785 109.420 1.00 87.94 115 LEU A O 1
ATOM 873 N N . GLU A 1 116 ? -60.879 -33.401 111.566 1.00 88.81 116 GLU A N 1
ATOM 874 C CA . GLU A 1 116 ? -60.501 -31.983 111.556 1.00 88.81 116 GLU A CA 1
ATOM 875 C C . GLU A 1 116 ? -58.992 -31.790 111.354 1.00 88.81 116 GLU A C 1
ATOM 877 O O . GLU A 1 116 ? -58.600 -30.951 110.542 1.00 88.81 116 GLU A O 1
ATOM 882 N N . ARG A 1 117 ? -58.143 -32.605 112.003 1.00 89.94 117 ARG A N 1
ATOM 883 C CA . ARG A 1 117 ? -56.694 -32.625 111.724 1.00 89.94 117 ARG A CA 1
ATOM 884 C C . ARG A 1 117 ? -56.401 -33.003 110.275 1.00 89.94 117 ARG A C 1
ATOM 886 O O . ARG A 1 117 ? -55.727 -32.244 109.588 1.00 89.94 117 ARG A O 1
ATOM 893 N N . GLN A 1 118 ? -56.981 -34.097 109.780 1.00 91.44 118 GLN A N 1
ATOM 894 C CA . GLN A 1 118 ? -56.799 -34.526 108.387 1.00 91.44 118 GLN A CA 1
ATOM 895 C C . GLN A 1 118 ? -57.272 -33.466 107.380 1.00 91.44 118 GLN A C 1
ATOM 897 O O . GLN A 1 118 ? -56.626 -33.251 106.358 1.00 91.44 118 GLN A O 1
ATOM 902 N N . ARG A 1 119 ? -58.365 -32.747 107.671 1.00 92.94 119 ARG A N 1
ATOM 903 C CA . ARG A 1 119 ? -58.831 -31.618 106.852 1.00 92.94 119 ARG A CA 1
ATOM 904 C C . ARG A 1 119 ? -57.819 -30.470 106.830 1.00 92.94 119 ARG A C 1
ATOM 906 O O . ARG A 1 119 ? -57.603 -29.895 105.767 1.00 92.94 119 ARG A O 1
ATOM 913 N N . LEU A 1 120 ? -57.217 -30.126 107.969 1.00 93.75 120 LEU A N 1
ATOM 914 C CA . LEU A 1 120 ? -56.189 -29.081 108.048 1.00 93.75 120 LEU A CA 1
ATOM 915 C C . LEU A 1 120 ? -54.903 -29.495 107.319 1.00 93.75 120 LEU A C 1
ATOM 917 O O . LEU A 1 120 ? -54.381 -28.709 106.535 1.00 93.75 120 LEU A O 1
ATOM 921 N N . GLU A 1 121 ? -54.449 -30.736 107.496 1.00 92.88 121 GLU A N 1
ATOM 922 C CA . GLU A 1 121 ? -53.295 -31.302 106.782 1.00 92.88 121 GLU A CA 1
ATOM 923 C C . GLU A 1 121 ? -53.515 -31.297 105.260 1.00 92.88 121 GLU A C 1
ATOM 925 O O . GLU A 1 121 ? -52.645 -30.854 104.511 1.00 92.88 121 GLU A O 1
ATOM 930 N N . LEU A 1 122 ? -54.701 -31.703 104.787 1.00 93.31 122 LEU A N 1
ATOM 931 C CA . LEU A 1 122 ? -55.062 -31.645 103.366 1.00 93.31 122 LEU A CA 1
ATOM 932 C C . LEU A 1 122 ? -55.110 -30.209 102.827 1.00 93.31 122 LEU A C 1
ATOM 934 O O . LEU A 1 122 ? -54.654 -29.976 101.709 1.00 93.31 122 LEU A O 1
ATOM 938 N N . LEU A 1 123 ? -55.618 -29.244 103.601 1.00 93.94 123 LEU A N 1
ATOM 939 C CA . LEU A 1 123 ? -55.592 -27.825 103.228 1.00 93.94 123 LEU A CA 1
ATOM 940 C C . LEU A 1 123 ? -54.159 -27.276 103.162 1.00 93.94 123 LEU A C 1
ATOM 942 O O . LEU A 1 123 ? -53.848 -26.492 102.268 1.00 93.94 123 LEU A O 1
ATOM 946 N N . GLU A 1 124 ? -53.270 -27.701 104.062 1.00 94.88 124 GLU A N 1
ATOM 947 C CA . GLU A 1 124 ? -51.869 -27.275 104.059 1.00 94.88 124 GLU A CA 1
ATOM 948 C C . GLU A 1 124 ? -51.071 -27.903 102.903 1.00 94.88 124 GLU A C 1
ATOM 950 O O . GLU A 1 124 ? -50.259 -27.224 102.271 1.00 94.88 124 GLU A O 1
ATOM 955 N N . VAL A 1 125 ? -51.328 -29.174 102.571 1.00 95.62 125 VAL A N 1
ATOM 956 C CA . VAL A 1 125 ? -50.774 -29.822 101.371 1.00 95.62 125 VAL A CA 1
ATOM 957 C C . VAL A 1 125 ? -51.292 -29.137 100.108 1.00 95.62 125 VAL A C 1
ATOM 959 O O . VAL A 1 125 ? -50.488 -28.799 99.245 1.00 95.62 125 VAL A O 1
ATOM 962 N N . ASN A 1 126 ? -52.597 -28.869 100.014 1.00 95.44 126 ASN A N 1
ATOM 963 C CA . ASN A 1 126 ? -53.197 -28.172 98.875 1.00 95.44 126 ASN A CA 1
ATOM 964 C C . ASN A 1 126 ? -52.570 -26.777 98.682 1.00 95.44 126 ASN A C 1
ATOM 966 O O . ASN A 1 126 ? -52.074 -26.479 97.600 1.00 95.44 126 ASN A O 1
ATOM 970 N N . LYS A 1 127 ? -52.426 -25.995 99.762 1.00 96.44 127 LYS A N 1
ATOM 971 C CA . LYS A 1 127 ? -51.720 -24.704 99.744 1.00 96.44 127 LYS A CA 1
ATOM 972 C C . LYS A 1 127 ? -50.281 -24.822 99.218 1.00 96.44 127 LYS A C 1
ATOM 974 O O . LYS A 1 127 ? -49.874 -24.021 98.381 1.00 96.44 127 LYS A O 1
ATOM 979 N N . LYS A 1 128 ? -49.513 -25.822 99.668 1.00 96.00 128 LYS A N 1
ATOM 980 C CA . LYS A 1 128 ? -48.141 -26.064 99.175 1.00 96.00 128 LYS A CA 1
ATOM 981 C C . LYS A 1 128 ? -48.129 -26.446 97.690 1.00 96.00 128 LYS A C 1
ATOM 983 O O . LYS A 1 128 ? -47.241 -26.008 96.965 1.00 96.00 128 LYS A O 1
ATOM 988 N N . TRP A 1 129 ? -49.106 -27.223 97.224 1.00 96.44 129 TRP A N 1
ATOM 989 C CA . TRP A 1 129 ? -49.264 -27.559 95.804 1.00 96.44 129 TRP A CA 1
ATOM 990 C C . TRP A 1 129 ? -49.616 -26.336 94.952 1.00 96.44 129 TRP A C 1
ATOM 992 O O . TRP A 1 129 ? -48.998 -26.149 93.906 1.00 96.44 129 TRP A O 1
ATOM 1002 N N . ASP A 1 130 ? -50.519 -25.470 95.414 1.00 97.19 130 ASP A N 1
ATOM 1003 C CA . ASP A 1 130 ? -50.835 -24.197 94.756 1.00 97.19 130 ASP A CA 1
ATOM 1004 C C . ASP A 1 130 ? -49.606 -23.281 94.677 1.00 97.19 130 ASP A C 1
ATOM 1006 O O . ASP A 1 130 ? -49.321 -22.713 93.623 1.00 97.19 130 ASP A O 1
ATOM 1010 N N . GLU A 1 131 ? -48.831 -23.161 95.758 1.00 96.12 131 GLU A N 1
ATOM 1011 C CA . GLU A 1 131 ? -47.588 -22.382 95.783 1.00 96.12 131 GLU A CA 1
ATOM 1012 C C . GLU A 1 131 ? -46.556 -22.919 94.774 1.00 96.12 131 GLU A C 1
ATOM 1014 O O . GLU A 1 131 ? -45.984 -22.139 94.005 1.00 96.12 131 GLU A O 1
ATOM 1019 N N . GLN A 1 132 ? -46.357 -24.243 94.712 1.00 97.25 132 GLN A N 1
ATOM 1020 C CA . GLN A 1 132 ? -45.463 -24.880 93.736 1.00 97.25 132 GLN A CA 1
ATOM 1021 C C . GLN A 1 132 ? -45.968 -24.720 92.296 1.00 97.25 132 GLN A C 1
ATOM 1023 O O . GLN A 1 132 ? -45.197 -24.316 91.423 1.00 97.25 132 GLN A O 1
ATOM 1028 N N . TYR A 1 133 ? -47.259 -24.959 92.040 1.00 97.31 133 TYR A N 1
ATOM 1029 C CA . TYR A 1 133 ? -47.868 -24.784 90.721 1.00 97.31 133 TYR A CA 1
ATOM 1030 C C . TYR A 1 133 ? -47.752 -23.336 90.242 1.00 97.31 133 TYR A C 1
ATOM 1032 O O . TYR A 1 133 ? -47.320 -23.095 89.117 1.00 97.31 133 TYR A O 1
ATOM 1040 N N . GLN A 1 134 ? -48.068 -22.356 91.093 1.00 97.12 134 GLN A N 1
ATOM 1041 C CA . GLN A 1 134 ? -47.935 -20.945 90.744 1.00 97.12 134 GLN A CA 1
ATOM 1042 C C . GLN A 1 134 ? -46.470 -20.532 90.533 1.00 97.12 134 GLN A C 1
ATOM 1044 O O . GLN A 1 134 ? -46.195 -19.713 89.659 1.00 97.12 134 GLN A O 1
ATOM 1049 N N . SER A 1 135 ? -45.523 -21.073 91.307 1.00 97.56 135 SER A N 1
ATOM 1050 C CA . SER A 1 135 ? -44.085 -20.835 91.109 1.00 97.56 135 SER A CA 1
ATOM 1051 C C . SER A 1 135 ? -43.613 -21.363 89.748 1.00 97.56 135 SER A C 1
ATOM 1053 O O . SER A 1 135 ? -43.075 -20.612 88.932 1.00 97.56 135 SER A O 1
ATOM 1055 N N . MET A 1 136 ? -43.920 -22.630 89.455 1.00 97.81 136 MET A N 1
ATOM 1056 C CA . MET A 1 136 ? -43.604 -23.293 88.189 1.00 97.81 136 MET A CA 1
ATOM 1057 C C . MET A 1 136 ? -44.269 -22.593 86.994 1.00 97.81 136 MET A C 1
ATOM 1059 O O . MET A 1 136 ? -43.619 -22.342 85.979 1.00 97.81 136 MET A O 1
ATOM 1063 N N . LYS A 1 137 ? -45.546 -22.216 87.126 1.00 97.31 137 LYS A N 1
ATOM 1064 C CA . LYS A 1 137 ? -46.296 -21.474 86.110 1.00 97.31 137 LYS A CA 1
ATOM 1065 C C . LYS A 1 137 ? -45.637 -20.129 85.803 1.00 97.31 137 LYS A C 1
ATOM 1067 O O . LYS A 1 137 ? -45.338 -19.880 84.642 1.00 97.31 137 LYS A O 1
ATOM 1072 N N . ARG A 1 138 ? -45.314 -19.318 86.821 1.00 97.44 138 ARG A N 1
ATOM 1073 C CA . ARG A 1 138 ? -44.597 -18.040 86.633 1.00 97.44 138 ARG A CA 1
ATOM 1074 C C . ARG A 1 138 ? -43.242 -18.234 85.950 1.00 97.44 138 ARG A C 1
ATOM 1076 O O . ARG A 1 138 ? -42.879 -17.427 85.101 1.00 97.44 138 ARG A O 1
ATOM 1083 N N . HIS A 1 139 ? -42.505 -19.296 86.290 1.00 97.81 139 HIS A N 1
ATOM 1084 C CA . HIS A 1 139 ? -41.223 -19.605 85.653 1.00 97.81 139 HIS A CA 1
ATOM 1085 C C . HIS A 1 139 ? -41.378 -19.910 84.154 1.00 97.81 139 HIS A C 1
ATOM 1087 O O . HIS A 1 139 ? -40.669 -19.325 83.335 1.00 97.81 139 HIS A O 1
ATOM 1093 N N . TYR A 1 140 ? -42.328 -20.770 83.773 1.00 97.56 140 TYR A N 1
ATOM 1094 C CA . TYR A 1 140 ? -42.559 -21.085 82.361 1.00 97.56 140 TYR A CA 1
ATOM 1095 C C . TYR A 1 140 ? -43.223 -19.942 81.588 1.00 97.56 140 TYR A C 1
ATOM 1097 O O . TYR A 1 140 ? -42.861 -19.719 80.438 1.00 97.56 140 TYR A O 1
ATOM 1105 N N . GLU A 1 141 ? -44.116 -19.162 82.201 1.00 97.38 141 GLU A N 1
ATOM 1106 C CA . GLU A 1 141 ? -44.650 -17.931 81.603 1.00 97.38 141 GLU A CA 1
ATOM 1107 C C . GLU A 1 141 ? -43.520 -16.933 81.313 1.00 97.38 141 GLU A C 1
ATOM 1109 O O . GLU A 1 141 ? -43.409 -16.445 80.186 1.00 97.38 141 GLU A O 1
ATOM 1114 N N . ALA A 1 142 ? -42.611 -16.712 82.271 1.00 97.19 142 ALA A N 1
ATOM 1115 C CA . ALA A 1 142 ? -41.416 -15.901 82.055 1.00 97.19 142 ALA A CA 1
ATOM 1116 C C . ALA A 1 142 ? -40.556 -16.462 80.907 1.00 97.19 142 ALA A C 1
ATOM 1118 O O . ALA A 1 142 ? -40.227 -15.716 79.983 1.00 97.19 142 ALA A O 1
ATOM 1119 N N . LYS A 1 143 ? -40.272 -17.773 80.891 1.00 97.44 143 LYS A N 1
ATOM 1120 C CA . LYS A 1 143 ? -39.470 -18.410 79.832 1.00 97.44 143 LYS A CA 1
ATOM 1121 C C . LYS A 1 143 ? -40.120 -18.314 78.448 1.00 97.44 143 LYS A C 1
ATOM 1123 O O . LYS A 1 143 ? -39.425 -18.053 77.470 1.00 97.44 143 LYS A O 1
ATOM 1128 N N . ILE A 1 144 ? -41.442 -18.456 78.352 1.00 97.12 144 ILE A N 1
ATOM 1129 C CA . ILE A 1 144 ? -42.196 -18.268 77.104 1.00 97.12 144 ILE A CA 1
ATOM 1130 C C . ILE A 1 144 ? -42.094 -16.812 76.632 1.00 97.12 144 ILE A C 1
ATOM 1132 O O . ILE A 1 144 ? -41.878 -16.579 75.445 1.00 97.12 144 ILE A O 1
ATOM 1136 N N . THR A 1 145 ? -42.205 -15.825 77.530 1.00 96.56 145 THR A N 1
ATOM 1137 C CA . THR A 1 145 ? -42.034 -14.412 77.141 1.00 96.56 145 THR A CA 1
ATOM 1138 C C . THR A 1 145 ? -40.600 -14.071 76.736 1.00 96.56 145 THR A C 1
ATOM 1140 O O . THR A 1 145 ? -40.410 -13.266 75.830 1.00 96.56 145 THR A O 1
ATOM 1143 N N . GLU A 1 146 ? -39.593 -14.698 77.348 1.00 96.69 146 GLU A N 1
ATOM 1144 C CA . GLU A 1 146 ? -38.188 -14.549 76.956 1.00 96.69 146 GLU A CA 1
ATOM 1145 C C . GLU A 1 146 ? -37.933 -15.139 75.563 1.00 96.69 146 GLU A C 1
ATOM 1147 O O . GLU A 1 146 ? -37.399 -14.447 74.700 1.00 96.69 146 GLU A O 1
ATOM 1152 N N . LEU A 1 147 ? -38.381 -16.373 75.304 1.00 96.38 147 LEU A N 1
ATOM 1153 C CA . LEU A 1 147 ? -38.220 -17.023 73.999 1.00 96.38 147 LEU A CA 1
ATOM 1154 C C . LEU A 1 147 ? -38.963 -16.276 72.882 1.00 96.38 147 LEU A C 1
ATOM 1156 O O . LEU A 1 147 ? -38.417 -16.131 71.793 1.00 96.38 147 LEU A O 1
ATOM 1160 N N . ARG A 1 148 ? -40.163 -15.741 73.154 1.00 95.81 148 ARG A N 1
ATOM 1161 C CA . ARG A 1 148 ? -40.890 -14.878 72.203 1.00 95.81 148 ARG A CA 1
ATOM 1162 C C . ARG A 1 148 ? -40.112 -13.603 71.879 1.00 95.81 148 ARG A C 1
ATOM 1164 O O . ARG A 1 148 ? -39.952 -13.294 70.708 1.00 95.81 148 ARG A O 1
ATOM 1171 N N . LYS A 1 149 ? -39.555 -12.921 72.886 1.00 95.12 149 LYS A N 1
ATOM 1172 C CA . LYS A 1 149 ? -38.706 -11.734 72.676 1.00 95.12 149 LYS A CA 1
ATOM 1173 C C . LYS A 1 149 ? -37.419 -12.049 71.915 1.00 95.12 149 LYS A C 1
ATOM 1175 O O . LYS A 1 149 ? -36.972 -11.228 71.124 1.00 95.12 149 LYS A O 1
ATOM 1180 N N . MET A 1 150 ? -36.806 -13.210 72.158 1.00 93.88 150 MET A N 1
ATOM 1181 C CA . MET A 1 150 ? -35.634 -13.653 71.397 1.00 93.88 150 MET A CA 1
ATOM 1182 C C . MET A 1 150 ? -35.986 -13.911 69.930 1.00 93.88 150 MET A C 1
ATOM 1184 O O . MET A 1 150 ? -35.227 -13.499 69.060 1.00 93.88 150 MET A O 1
ATOM 1188 N N . LEU A 1 151 ? -37.136 -14.539 69.665 1.00 92.25 151 LEU A N 1
ATOM 1189 C CA . LEU A 1 151 ? -37.634 -14.774 68.312 1.00 92.25 151 LEU A CA 1
ATOM 1190 C C . LEU A 1 151 ? -37.929 -13.446 67.596 1.00 92.25 151 LEU A C 1
ATOM 1192 O O . LEU A 1 151 ? -37.332 -13.188 66.561 1.00 92.25 151 LEU A O 1
ATOM 1196 N N . GLU A 1 152 ? -38.706 -12.545 68.210 1.00 89.88 152 GLU A N 1
ATOM 1197 C CA . GLU A 1 152 ? -38.966 -11.192 67.686 1.00 89.88 152 GLU A CA 1
ATOM 1198 C C . GLU A 1 152 ? -37.670 -10.404 67.415 1.00 89.88 152 GLU A C 1
ATOM 1200 O O . GLU A 1 152 ? -37.567 -9.702 66.414 1.00 89.88 152 GLU A O 1
ATOM 1205 N N . ALA A 1 153 ? -36.650 -10.527 68.274 1.00 86.12 153 ALA A N 1
ATOM 1206 C CA . ALA A 1 153 ? -35.363 -9.856 68.086 1.00 86.12 153 ALA A CA 1
ATOM 1207 C C . ALA A 1 153 ? -34.493 -10.471 66.972 1.00 86.12 153 ALA A C 1
ATOM 1209 O O . ALA A 1 153 ? -33.638 -9.771 66.426 1.00 86.12 153 ALA A O 1
ATOM 1210 N N . CYS A 1 154 ? -34.682 -11.750 66.639 1.00 83.25 154 CYS A N 1
ATOM 1211 C CA . CYS A 1 154 ? -34.082 -12.386 65.466 1.00 83.25 154 CYS A CA 1
ATOM 1212 C C . CYS A 1 154 ? -34.846 -12.004 64.190 1.00 83.25 154 CYS A C 1
ATOM 1214 O O . CYS A 1 154 ? -34.233 -11.509 63.242 1.00 83.25 154 CYS A O 1
ATOM 1216 N N . ASP A 1 155 ? -36.173 -12.138 64.209 1.00 80.56 155 ASP A N 1
ATOM 1217 C CA . ASP A 1 155 ? -37.074 -11.836 63.093 1.00 80.56 155 ASP A CA 1
ATOM 1218 C C . ASP A 1 155 ? -37.039 -10.351 62.698 1.00 80.56 155 ASP A C 1
ATOM 1220 O O . ASP A 1 155 ? -37.212 -10.026 61.530 1.00 80.56 155 ASP A O 1
ATOM 1224 N N . ALA A 1 156 ? -36.762 -9.438 63.636 1.00 79.62 156 ALA A N 1
ATOM 1225 C CA . ALA A 1 156 ? -36.585 -8.014 63.346 1.00 79.62 156 ALA A CA 1
ATOM 1226 C C . ALA A 1 156 ? -35.199 -7.653 62.774 1.00 79.62 156 ALA A C 1
ATOM 1228 O O . ALA A 1 156 ? -35.050 -6.583 62.194 1.00 79.62 156 ALA A O 1
ATOM 1229 N N . ARG A 1 157 ? -34.174 -8.504 62.939 1.00 72.31 157 ARG A N 1
ATOM 1230 C CA . ARG A 1 157 ? -32.805 -8.241 62.438 1.00 72.31 157 ARG A CA 1
ATOM 1231 C C . ARG A 1 157 ? -32.541 -8.850 61.067 1.00 72.31 157 ARG A C 1
ATOM 1233 O O . ARG A 1 157 ? -31.835 -8.246 60.265 1.00 72.31 157 ARG A O 1
ATOM 1240 N N . ALA A 1 158 ? -33.109 -10.026 60.801 1.00 71.88 158 ALA A N 1
ATOM 1241 C CA . ALA A 1 158 ? -32.982 -10.708 59.517 1.00 71.88 158 ALA A CA 1
ATOM 1242 C C . ALA A 1 158 ? -33.384 -9.843 58.296 1.00 71.88 158 ALA A C 1
ATOM 1244 O O . ALA A 1 158 ? -32.559 -9.735 57.388 1.00 71.88 158 ALA A O 1
ATOM 1245 N N . PRO A 1 159 ? -34.559 -9.173 58.249 1.00 73.88 159 PRO A N 1
ATOM 1246 C CA . PRO A 1 159 ? -34.999 -8.458 57.050 1.00 73.88 159 PRO A CA 1
ATOM 1247 C C . PRO A 1 159 ? -34.116 -7.252 56.720 1.00 73.88 159 PRO A C 1
ATOM 1249 O O . PRO A 1 159 ? -33.748 -7.087 55.562 1.00 73.88 159 PRO A O 1
ATOM 12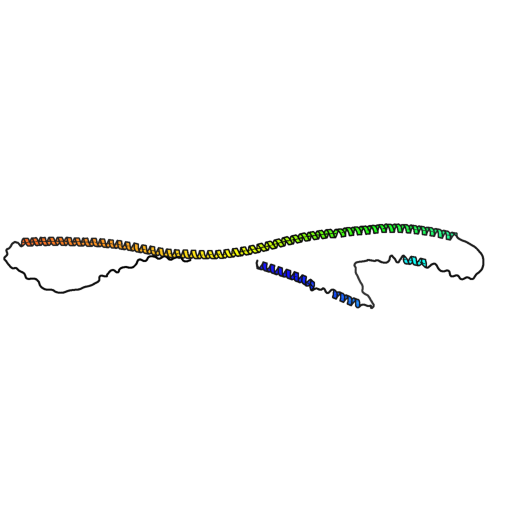52 N N . ASP A 1 160 ? -33.703 -6.452 57.708 1.00 75.25 160 ASP A N 1
ATOM 1253 C CA . ASP A 1 160 ? -32.819 -5.299 57.474 1.00 75.25 160 ASP A CA 1
ATOM 1254 C C . ASP A 1 160 ? -31.439 -5.741 56.952 1.00 75.25 160 ASP A C 1
ATOM 1256 O O . ASP A 1 160 ? -30.860 -5.119 56.053 1.00 75.25 160 ASP A O 1
ATOM 1260 N N . GLU A 1 161 ? -30.900 -6.840 57.485 1.00 79.00 161 GLU A N 1
ATOM 1261 C CA . GLU A 1 161 ? -29.634 -7.408 57.027 1.00 79.00 161 GLU A CA 1
ATOM 1262 C C . GLU A 1 161 ? -29.724 -8.053 55.636 1.00 79.00 161 GLU A C 1
ATOM 1264 O O . GLU A 1 161 ? -28.778 -7.955 54.855 1.00 79.00 161 GLU A O 1
ATOM 1269 N N . GLU A 1 162 ? -30.818 -8.738 55.312 1.00 83.94 162 GLU A N 1
ATOM 1270 C CA . GLU A 1 162 ? -31.021 -9.357 53.999 1.00 83.94 162 GLU A CA 1
ATOM 1271 C C . GLU A 1 162 ? -31.331 -8.308 52.930 1.00 83.94 162 GLU A C 1
ATOM 1273 O O . GLU A 1 162 ? -30.720 -8.327 51.862 1.00 83.94 162 GLU A O 1
ATOM 1278 N N . GLU A 1 163 ? -32.175 -7.321 53.230 1.00 84.69 163 GLU A N 1
ATOM 1279 C CA . GLU A 1 163 ? -32.510 -6.242 52.302 1.00 84.69 163 GLU A CA 1
ATOM 1280 C C . GLU A 1 163 ? -31.294 -5.339 52.021 1.00 84.69 163 GLU A C 1
ATOM 1282 O O . GLU A 1 163 ? -31.084 -4.917 50.884 1.00 84.69 163 GLU A O 1
ATOM 1287 N N . THR A 1 164 ? -30.422 -5.090 53.008 1.00 86.19 164 THR A N 1
ATOM 1288 C CA . THR A 1 164 ? -29.147 -4.384 52.763 1.00 86.19 164 THR A CA 1
ATOM 1289 C C . THR A 1 164 ? -28.167 -5.204 51.918 1.00 86.19 164 THR A C 1
ATOM 1291 O O . THR A 1 164 ? -27.519 -4.633 51.035 1.00 86.19 164 THR A O 1
ATOM 1294 N N . LYS A 1 165 ? -28.087 -6.530 52.112 1.00 91.06 165 LYS A N 1
ATOM 1295 C CA . LYS A 1 165 ? -27.301 -7.437 51.249 1.00 91.06 165 LYS A CA 1
ATOM 1296 C C . LYS A 1 165 ? -27.857 -7.459 49.819 1.00 91.06 165 LYS A C 1
ATOM 1298 O O . LYS A 1 165 ? -27.081 -7.324 48.875 1.00 91.06 165 LYS A O 1
ATOM 1303 N N . HIS A 1 166 ? -29.177 -7.546 49.650 1.00 89.00 166 HIS A N 1
ATOM 1304 C CA . HIS A 1 166 ? -29.849 -7.499 48.347 1.00 89.00 166 HIS A CA 1
ATOM 1305 C C . HIS A 1 166 ? -29.583 -6.171 47.630 1.00 89.00 166 HIS A C 1
ATOM 1307 O O . HIS A 1 166 ? -29.057 -6.184 46.520 1.00 89.00 166 HIS A O 1
ATOM 1313 N N . ARG A 1 167 ? -29.807 -5.029 48.296 1.00 91.19 167 ARG A N 1
ATOM 1314 C CA . ARG A 1 167 ? -29.505 -3.693 47.749 1.00 91.19 167 ARG A CA 1
ATOM 1315 C C . ARG A 1 167 ? -28.032 -3.539 47.338 1.00 91.19 167 ARG A C 1
ATOM 1317 O O . ARG A 1 167 ? -27.736 -2.871 46.348 1.00 91.19 167 ARG A O 1
ATOM 1324 N N . HIS A 1 168 ? -27.097 -4.165 48.058 1.00 94.06 168 HIS A N 1
ATOM 1325 C CA . HIS A 1 168 ? -25.682 -4.172 47.673 1.00 94.06 168 HIS A CA 1
ATOM 1326 C C . HIS A 1 168 ? -25.415 -5.021 46.420 1.00 94.06 168 HIS A C 1
ATOM 1328 O O . HIS A 1 168 ? -24.729 -4.555 45.509 1.00 94.06 168 HIS A O 1
ATOM 1334 N N . LEU A 1 169 ? -25.972 -6.234 46.350 1.00 95.00 169 LEU A N 1
ATOM 1335 C CA . LEU A 1 169 ? -25.833 -7.134 45.199 1.00 95.00 169 LEU A CA 1
ATOM 1336 C C . LEU A 1 169 ? -26.492 -6.563 43.934 1.00 95.00 169 LEU A C 1
ATOM 1338 O O . LEU A 1 169 ? -25.893 -6.624 42.865 1.00 95.00 169 LEU A O 1
ATOM 1342 N N . GLU A 1 170 ? -27.666 -5.941 44.050 1.00 95.69 170 GLU A N 1
ATOM 1343 C CA . GLU A 1 170 ? -28.316 -5.209 42.954 1.00 95.69 170 GLU A CA 1
ATOM 1344 C C . GLU A 1 170 ? -27.445 -4.048 42.456 1.00 95.69 170 GLU A C 1
ATOM 1346 O O . GLU A 1 170 ? -27.282 -3.870 41.249 1.00 95.69 170 GLU A O 1
ATOM 1351 N N . GLY A 1 171 ? -26.819 -3.296 43.369 1.00 97.25 171 GLY A N 1
ATOM 1352 C CA . GLY A 1 171 ? -25.862 -2.243 43.022 1.00 97.25 171 GLY A CA 1
ATOM 1353 C C . GLY A 1 171 ? -24.655 -2.771 42.237 1.00 97.25 171 GLY A C 1
ATOM 1354 O O . GLY A 1 171 ? -24.319 -2.217 41.189 1.00 97.25 171 GLY A O 1
ATOM 1355 N N . GLN A 1 172 ? -24.049 -3.873 42.698 1.00 97.12 172 GLN A N 1
ATOM 1356 C CA . GLN A 1 172 ? -22.953 -4.551 41.992 1.00 97.12 172 GLN A CA 1
ATOM 1357 C C . GLN A 1 172 ? -23.388 -5.056 40.608 1.00 97.12 172 GLN A C 1
ATOM 1359 O O . GLN A 1 172 ? -22.662 -4.877 39.628 1.00 97.12 172 GLN A O 1
ATOM 1364 N N . LEU A 1 173 ? -24.576 -5.659 40.508 1.00 97.12 173 LEU A N 1
ATOM 1365 C CA . LEU A 1 173 ? -25.114 -6.179 39.252 1.00 97.12 173 LEU A CA 1
ATOM 1366 C C . LEU A 1 173 ? -25.350 -5.044 38.248 1.00 97.12 173 LEU A C 1
ATOM 1368 O O . LEU A 1 173 ? -24.917 -5.134 37.103 1.00 97.12 173 LEU A O 1
ATOM 1372 N N . GLN A 1 174 ? -25.920 -3.926 38.696 1.00 97.12 174 GLN A N 1
ATOM 1373 C CA . GLN A 1 174 ? -26.147 -2.750 37.857 1.00 97.12 174 GLN A CA 1
ATOM 1374 C C . GLN A 1 174 ? -24.833 -2.062 37.428 1.00 97.12 174 GLN A C 1
ATOM 1376 O O . GLN A 1 174 ? -24.765 -1.434 36.370 1.00 97.12 174 GLN A O 1
ATOM 1381 N N . GLU A 1 175 ? -23.762 -2.150 38.221 1.00 97.12 175 GLU A N 1
ATOM 1382 C CA . GLU A 1 175 ? -22.420 -1.710 37.812 1.00 97.12 175 GLU A CA 1
ATOM 1383 C C . GLU A 1 175 ? -21.787 -2.672 36.787 1.00 97.12 175 GLU A C 1
ATOM 1385 O O . GLU A 1 175 ? -21.221 -2.225 35.782 1.00 97.12 175 GLU A O 1
ATOM 1390 N N . ALA A 1 176 ? -21.959 -3.986 36.957 1.00 96.69 176 ALA A N 1
ATOM 1391 C CA . ALA A 1 176 ? -21.567 -4.994 35.969 1.00 96.69 176 ALA A CA 1
ATOM 1392 C C . ALA A 1 176 ? -22.324 -4.827 34.632 1.00 96.69 176 ALA A C 1
ATOM 1394 O O . ALA A 1 176 ? -21.734 -4.917 33.553 1.00 96.69 176 ALA A O 1
ATOM 1395 N N . GLU A 1 177 ? -23.614 -4.492 34.668 1.00 96.56 177 GLU A N 1
ATOM 1396 C CA . GLU A 1 177 ? -24.410 -4.163 33.480 1.00 96.56 177 GLU A CA 1
ATOM 1397 C C . GLU A 1 177 ? -23.902 -2.894 32.782 1.00 96.56 177 GLU A C 1
ATOM 1399 O O . GLU A 1 177 ? -23.639 -2.911 31.579 1.00 96.56 177 GLU A O 1
ATOM 1404 N N . ARG A 1 178 ? -23.671 -1.799 33.522 1.00 97.44 178 ARG A N 1
ATOM 1405 C CA . ARG A 1 178 ? -23.115 -0.556 32.949 1.00 97.44 178 ARG A CA 1
ATOM 1406 C C . ARG A 1 178 ? -21.739 -0.770 32.322 1.00 97.44 178 ARG A C 1
ATOM 1408 O O . ARG A 1 178 ? -21.460 -0.240 31.244 1.00 97.44 178 ARG A O 1
ATOM 1415 N N . THR A 1 179 ? -20.864 -1.529 32.980 1.00 98.00 179 THR A N 1
ATOM 1416 C CA . THR A 1 179 ? -19.511 -1.802 32.475 1.00 98.00 179 THR A CA 1
ATOM 1417 C C . THR A 1 179 ? -19.541 -2.703 31.242 1.00 98.00 179 THR A C 1
ATOM 1419 O O . THR A 1 179 ? -18.891 -2.373 30.246 1.00 98.00 179 THR A O 1
ATOM 1422 N N . THR A 1 180 ? -20.344 -3.772 31.238 1.00 96.50 180 THR A N 1
ATOM 1423 C CA . THR A 1 180 ? -20.522 -4.631 30.054 1.00 96.50 180 THR A CA 1
ATOM 1424 C C . THR A 1 180 ? -21.165 -3.880 28.887 1.00 96.50 180 THR A C 1
ATOM 1426 O O . THR A 1 180 ? -20.670 -3.986 27.764 1.00 96.50 180 THR A O 1
ATOM 1429 N N . GLU A 1 181 ? -22.181 -3.045 29.118 1.00 97.94 181 GLU A N 1
ATOM 1430 C CA . GLU A 1 181 ? -22.786 -2.209 28.075 1.00 97.94 181 GLU A CA 1
ATOM 1431 C C . GLU A 1 181 ? -21.772 -1.204 27.493 1.00 97.94 181 GLU A C 1
ATOM 1433 O O . GLU A 1 181 ? -21.665 -1.050 26.273 1.00 97.94 181 GLU A O 1
ATOM 1438 N N . ALA A 1 182 ? -20.959 -0.566 28.341 1.00 98.00 182 ALA A N 1
ATOM 1439 C CA . ALA A 1 182 ? -19.903 0.342 27.900 1.00 98.00 182 ALA A CA 1
ATOM 1440 C C . ALA A 1 182 ? -18.791 -0.378 27.110 1.00 98.00 182 ALA A C 1
ATOM 1442 O O . ALA A 1 182 ? -18.243 0.190 26.163 1.00 98.00 182 ALA A O 1
ATOM 1443 N N . VAL A 1 183 ? -18.454 -1.625 27.457 1.00 97.88 183 VAL A N 1
ATOM 1444 C CA . VAL A 1 183 ? -17.531 -2.469 26.676 1.00 97.88 183 VAL A CA 1
ATOM 1445 C C . VAL A 1 183 ? -18.153 -2.872 25.336 1.00 97.88 183 VAL A C 1
ATOM 1447 O O . VAL A 1 183 ? -17.481 -2.774 24.312 1.00 97.88 183 VAL A O 1
ATOM 1450 N N . LEU A 1 184 ? -19.436 -3.242 25.295 1.00 97.69 184 LEU A N 1
ATOM 1451 C CA . LEU A 1 184 ? -20.144 -3.561 24.049 1.00 97.69 184 LEU A CA 1
ATOM 1452 C C . LEU A 1 184 ? -20.221 -2.355 23.102 1.00 97.69 184 LEU A C 1
ATOM 1454 O O . LEU A 1 184 ? -19.971 -2.509 21.906 1.00 97.69 184 LEU A O 1
ATOM 1458 N N . LYS A 1 185 ? -20.490 -1.152 23.626 1.00 97.94 185 LYS A N 1
ATOM 1459 C CA . LYS A 1 185 ? -20.462 0.103 22.854 1.00 97.94 185 LYS A CA 1
ATOM 1460 C C . LYS A 1 185 ? -19.072 0.368 22.266 1.00 97.94 185 LYS A C 1
ATOM 1462 O O . LYS A 1 185 ? -18.966 0.607 21.066 1.00 97.94 185 LYS A O 1
ATOM 1467 N N . ARG A 1 186 ? -18.002 0.242 23.066 1.00 97.94 186 ARG A N 1
ATOM 1468 C CA . ARG A 1 186 ? -16.610 0.376 22.584 1.00 97.94 186 ARG A CA 1
ATOM 1469 C C . ARG A 1 186 ? -16.266 -0.663 21.516 1.00 97.94 186 ARG A C 1
ATOM 1471 O O . ARG A 1 186 ? -15.776 -0.289 20.457 1.00 97.94 186 ARG A O 1
ATOM 1478 N N . ASN A 1 187 ? -16.593 -1.936 21.741 1.00 97.69 187 ASN A N 1
ATOM 1479 C CA . ASN A 1 187 ? -16.382 -3.001 20.758 1.00 97.69 187 ASN A CA 1
ATOM 1480 C C . ASN A 1 187 ? -17.137 -2.728 19.448 1.00 97.69 187 ASN A C 1
ATOM 1482 O O . ASN A 1 187 ? -16.580 -2.941 18.378 1.00 97.69 187 ASN A O 1
ATOM 1486 N N . SER A 1 188 ? -18.365 -2.201 19.506 1.00 97.81 188 SER A N 1
ATOM 1487 C CA . SER A 1 188 ? -19.118 -1.826 18.302 1.00 97.81 188 SER A CA 1
ATOM 1488 C C . SER A 1 188 ? -18.427 -0.729 17.485 1.00 97.81 188 SER A C 1
ATOM 1490 O O . SER A 1 188 ? -18.468 -0.789 16.257 1.00 97.81 188 SER A O 1
ATOM 1492 N N . VAL A 1 189 ? -17.801 0.256 18.140 1.00 98.25 189 VAL A N 1
ATOM 1493 C CA . VAL A 1 189 ? -17.023 1.312 17.467 1.00 98.25 189 VAL A CA 1
ATOM 1494 C C . VAL A 1 189 ? -15.749 0.726 16.856 1.00 98.25 189 VAL A C 1
ATOM 1496 O O . VAL A 1 189 ? -15.532 0.877 15.658 1.00 98.25 189 VAL A O 1
ATOM 1499 N N . VAL A 1 190 ? -14.976 -0.043 17.628 1.00 98.38 190 VAL A N 1
ATOM 1500 C CA . VAL A 1 190 ? -13.741 -0.697 17.153 1.00 98.38 190 VAL A CA 1
ATOM 1501 C C . VAL A 1 190 ? -14.013 -1.641 15.972 1.00 98.38 190 VAL A C 1
ATOM 1503 O O . VAL A 1 190 ? -13.240 -1.675 15.018 1.00 98.38 190 VAL A O 1
ATOM 1506 N N . CYS A 1 191 ? -15.131 -2.375 15.971 1.00 98.19 191 CYS A N 1
ATOM 1507 C CA . CYS A 1 191 ? -15.534 -3.199 14.827 1.00 98.19 191 CYS A CA 1
ATOM 1508 C C . CYS A 1 191 ? -15.859 -2.371 13.571 1.00 98.19 191 CYS A C 1
ATOM 1510 O O . CYS A 1 191 ? -15.593 -2.834 12.461 1.00 98.19 191 CYS A O 1
ATOM 1512 N N . ALA A 1 192 ? -16.426 -1.169 13.718 1.00 98.38 192 ALA A N 1
ATOM 1513 C CA . ALA A 1 192 ? -16.684 -0.273 12.592 1.00 98.38 192 ALA A CA 1
ATOM 1514 C C . ALA A 1 192 ? -15.376 0.317 12.034 1.00 98.38 192 ALA A C 1
ATOM 1516 O O . ALA A 1 192 ? -15.143 0.245 10.827 1.00 98.38 192 ALA A O 1
ATOM 1517 N N . GLU A 1 193 ? -14.491 0.803 12.909 1.00 98.44 193 GLU A N 1
ATOM 1518 C CA . GLU A 1 193 ? -13.161 1.317 12.550 1.00 98.44 193 GLU A CA 1
ATOM 1519 C C . GLU A 1 193 ? -12.306 0.250 11.847 1.00 98.44 193 GLU A C 1
ATOM 1521 O O . GLU A 1 193 ? -11.709 0.519 10.803 1.00 98.44 193 GLU A O 1
ATOM 1526 N N . LEU A 1 194 ? -12.304 -0.987 12.359 1.00 98.50 194 LEU A N 1
ATOM 1527 C CA . LEU A 1 194 ? -11.609 -2.119 11.742 1.00 98.50 194 LEU A CA 1
ATOM 1528 C C . LEU A 1 194 ? -12.121 -2.388 10.320 1.00 98.50 194 LEU A C 1
ATOM 1530 O O . LEU A 1 194 ? -11.324 -2.526 9.393 1.00 98.50 194 LEU A O 1
ATOM 1534 N N . LEU A 1 195 ? -13.443 -2.400 10.123 1.00 98.56 195 LEU A N 1
ATOM 1535 C CA . LEU A 1 195 ? -14.058 -2.616 8.811 1.00 98.56 195 LEU A CA 1
ATOM 1536 C C . LEU A 1 195 ? -13.725 -1.485 7.818 1.00 98.56 195 LEU A C 1
ATOM 1538 O O . LEU A 1 195 ? -13.585 -1.717 6.613 1.00 98.56 195 LEU A O 1
ATOM 1542 N N . GLU A 1 196 ? -13.572 -0.249 8.293 1.00 98.44 196 GLU A N 1
ATOM 1543 C CA . GLU A 1 196 ? -13.104 0.871 7.472 1.00 98.44 196 GLU A CA 1
ATOM 1544 C C . GLU A 1 196 ? -11.615 0.769 7.128 1.00 98.44 196 GLU A C 1
ATOM 1546 O O . GLU A 1 196 ? -11.249 0.973 5.964 1.00 98.44 196 GLU A O 1
ATOM 1551 N N . ALA A 1 197 ? -10.767 0.378 8.081 1.00 98.38 197 ALA A N 1
ATOM 1552 C CA . ALA A 1 197 ? -9.347 0.114 7.856 1.00 98.38 197 ALA A CA 1
ATOM 1553 C C . ALA A 1 197 ? -9.122 -1.049 6.868 1.00 98.38 197 ALA A C 1
ATOM 1555 O O . ALA A 1 197 ? -8.261 -0.966 5.985 1.00 98.38 197 ALA A O 1
ATOM 1556 N N . GLU A 1 198 ? -9.941 -2.103 6.925 1.00 98.62 198 GLU A N 1
ATOM 1557 C CA . GLU A 1 198 ? -9.946 -3.189 5.938 1.00 98.62 198 GLU A CA 1
ATOM 1558 C C . GLU A 1 198 ? -10.304 -2.681 4.534 1.00 98.62 198 GLU A C 1
ATOM 1560 O O . GLU A 1 198 ? -9.579 -2.955 3.573 1.00 98.62 198 GLU A O 1
ATOM 1565 N N . ARG A 1 199 ? -11.367 -1.874 4.398 1.00 98.69 199 ARG A N 1
ATOM 1566 C CA . ARG A 1 199 ? -11.760 -1.247 3.117 1.00 98.69 199 ARG A CA 1
ATOM 1567 C C . ARG A 1 199 ? -10.679 -0.310 2.572 1.00 98.69 199 ARG A C 1
ATOM 1569 O O . ARG A 1 199 ? -10.459 -0.260 1.361 1.00 98.69 199 ARG A O 1
ATOM 1576 N N . GLN A 1 200 ? -10.000 0.452 3.431 1.00 98.56 200 GLN A N 1
ATOM 1577 C CA . GLN A 1 200 ? -8.849 1.279 3.044 1.00 98.56 200 GLN A CA 1
ATOM 1578 C C . GLN A 1 200 ? -7.690 0.407 2.543 1.00 98.56 200 GLN A C 1
ATOM 1580 O O . GLN A 1 200 ? -7.166 0.645 1.454 1.00 98.56 200 GLN A O 1
ATOM 1585 N N . THR A 1 201 ? -7.359 -0.660 3.272 1.00 98.50 201 THR A N 1
ATOM 1586 C CA . THR A 1 201 ? -6.313 -1.627 2.902 1.00 98.50 201 THR A CA 1
ATOM 1587 C C . THR A 1 201 ? -6.610 -2.300 1.559 1.00 98.50 201 THR A C 1
ATOM 1589 O O . THR A 1 201 ? -5.718 -2.435 0.721 1.00 98.50 201 THR A O 1
ATOM 1592 N N . GLN A 1 202 ? -7.864 -2.683 1.304 1.00 98.75 202 GLN A N 1
ATOM 1593 C CA . GLN A 1 202 ? -8.296 -3.236 0.016 1.00 98.75 202 GLN A CA 1
ATOM 1594 C C . GLN A 1 202 ? -8.130 -2.223 -1.128 1.00 98.75 202 GLN A C 1
ATOM 1596 O O . GLN A 1 202 ? -7.544 -2.567 -2.156 1.00 98.75 202 GLN A O 1
ATOM 1601 N N . ARG A 1 203 ? -8.556 -0.963 -0.943 1.00 98.62 203 ARG A N 1
ATOM 1602 C CA . ARG A 1 203 ? -8.347 0.110 -1.937 1.00 98.62 203 ARG A CA 1
ATOM 1603 C C . ARG A 1 203 ? -6.863 0.326 -2.246 1.00 98.62 203 ARG A C 1
ATOM 1605 O O . ARG A 1 203 ? -6.488 0.357 -3.416 1.00 98.62 203 ARG A O 1
ATOM 1612 N N . LEU A 1 204 ? -6.014 0.398 -1.219 1.00 98.69 204 LEU A N 1
ATOM 1613 C CA . LEU A 1 204 ? -4.567 0.564 -1.384 1.00 98.69 204 LEU A CA 1
ATOM 1614 C C . LEU A 1 204 ? -3.913 -0.643 -2.075 1.00 98.69 204 LEU A C 1
ATOM 1616 O O . LEU A 1 204 ? -3.018 -0.453 -2.898 1.00 98.69 204 LEU A O 1
ATOM 1620 N N . ARG A 1 205 ? -4.372 -1.876 -1.815 1.00 98.62 205 ARG A N 1
ATOM 1621 C CA . ARG A 1 205 ? -3.923 -3.079 -2.544 1.00 98.62 205 ARG A CA 1
ATOM 1622 C C . ARG A 1 205 ? -4.300 -3.019 -4.028 1.00 98.62 205 ARG A C 1
ATOM 1624 O O . ARG A 1 205 ? -3.442 -3.245 -4.880 1.00 98.62 205 ARG A O 1
ATOM 1631 N N . LEU A 1 206 ? -5.542 -2.657 -4.358 1.00 98.69 206 LEU A N 1
ATOM 1632 C CA . LEU A 1 206 ? -5.991 -2.496 -5.750 1.00 98.69 206 LEU A CA 1
ATOM 1633 C C . LEU A 1 206 ? -5.208 -1.391 -6.483 1.00 98.69 206 LEU A C 1
ATOM 1635 O O . LEU A 1 206 ? -4.769 -1.584 -7.619 1.00 98.69 206 LEU A O 1
ATOM 1639 N N . GLN A 1 207 ? -4.951 -0.262 -5.819 1.00 98.69 207 GLN A N 1
ATOM 1640 C CA . GLN A 1 207 ? -4.124 0.809 -6.375 1.00 98.69 207 GLN A CA 1
ATOM 1641 C C . GLN A 1 207 ? -2.678 0.348 -6.612 1.00 98.69 207 GLN A C 1
ATOM 1643 O O . GLN A 1 207 ? -2.146 0.567 -7.700 1.00 98.69 207 GLN A O 1
ATOM 1648 N N . ASN A 1 208 ? -2.062 -0.346 -5.646 1.00 98.62 208 ASN A N 1
ATOM 1649 C CA . ASN A 1 208 ? -0.714 -0.898 -5.802 1.00 98.62 208 ASN A CA 1
ATOM 1650 C C . ASN A 1 208 ? -0.638 -1.883 -6.972 1.00 98.62 208 ASN A C 1
ATOM 1652 O O . ASN A 1 208 ? 0.187 -1.683 -7.854 1.00 98.62 208 ASN A O 1
ATOM 1656 N N . THR A 1 209 ? -1.531 -2.876 -7.061 1.00 98.62 209 THR A N 1
ATOM 1657 C CA . THR A 1 209 ? -1.531 -3.829 -8.194 1.00 98.62 209 THR A CA 1
ATOM 1658 C C . THR A 1 209 ? -1.674 -3.132 -9.553 1.00 98.62 209 THR A C 1
ATOM 1660 O O . THR A 1 209 ? -1.000 -3.506 -10.515 1.00 98.62 209 THR A O 1
ATOM 1663 N N . THR A 1 210 ? -2.476 -2.065 -9.630 1.00 98.56 210 THR A N 1
ATOM 1664 C CA . THR A 1 210 ? -2.629 -1.246 -10.843 1.00 98.56 210 THR A CA 1
ATOM 1665 C C . THR A 1 210 ? -1.337 -0.505 -11.202 1.00 98.56 210 THR A C 1
ATOM 1667 O O . THR A 1 210 ? -0.919 -0.524 -12.362 1.00 98.56 210 THR A O 1
ATOM 1670 N N . LEU A 1 211 ? -0.674 0.113 -10.218 1.00 98.69 211 LEU A N 1
ATOM 1671 C CA . LEU A 1 211 ? 0.602 0.810 -10.408 1.00 98.69 211 LEU A CA 1
ATOM 1672 C C . LEU A 1 211 ? 1.742 -0.159 -10.753 1.00 98.69 211 LEU A C 1
ATOM 1674 O O . LEU A 1 211 ? 2.504 0.119 -11.676 1.00 98.69 211 LEU A O 1
ATOM 1678 N N . THR A 1 212 ? 1.819 -1.321 -10.099 1.00 98.62 212 THR A N 1
ATOM 1679 C CA . THR A 1 212 ? 2.777 -2.388 -10.424 1.00 98.62 212 THR A CA 1
ATOM 1680 C C . THR A 1 212 ? 2.602 -2.860 -11.865 1.00 98.62 212 THR A C 1
ATOM 1682 O O . THR A 1 212 ? 3.587 -2.928 -12.599 1.00 98.62 212 THR A O 1
ATOM 1685 N N . ARG A 1 213 ? 1.361 -3.107 -12.316 1.00 98.75 213 ARG A N 1
ATOM 1686 C CA . ARG A 1 213 ? 1.086 -3.494 -13.710 1.00 98.75 213 ARG A CA 1
ATOM 1687 C C . ARG A 1 213 ? 1.498 -2.400 -14.698 1.00 98.75 213 ARG A C 1
ATOM 1689 O O . ARG A 1 213 ? 2.142 -2.706 -15.697 1.00 98.75 213 ARG A O 1
ATOM 1696 N N . ARG A 1 214 ? 1.182 -1.128 -14.413 1.00 98.75 214 ARG A N 1
ATOM 1697 C CA . ARG A 1 214 ? 1.604 0.013 -15.249 1.00 98.75 214 ARG A CA 1
ATOM 1698 C C . ARG A 1 214 ? 3.132 0.115 -15.327 1.00 98.75 214 ARG A C 1
ATOM 1700 O O . ARG A 1 214 ? 3.667 0.277 -16.418 1.00 98.75 214 ARG A O 1
ATOM 1707 N N . GLY A 1 215 ? 3.827 -0.050 -14.202 1.00 98.69 215 GLY A N 1
ATOM 1708 C CA . GLY A 1 215 ? 5.290 -0.064 -14.147 1.00 98.69 215 GLY A CA 1
ATOM 1709 C C . GLY A 1 215 ? 5.902 -1.212 -14.955 1.00 98.69 215 GLY A C 1
ATOM 1710 O O . GLY A 1 215 ? 6.833 -0.988 -15.722 1.00 98.69 215 GLY A O 1
ATOM 1711 N N . GLN A 1 216 ? 5.346 -2.424 -14.866 1.00 98.62 216 GLN A N 1
ATOM 1712 C CA . GLN A 1 216 ? 5.775 -3.576 -15.674 1.00 98.62 216 GLN A CA 1
ATOM 1713 C C . GLN A 1 216 ? 5.557 -3.352 -17.179 1.00 98.62 216 GLN A C 1
ATOM 1715 O O . GLN A 1 216 ? 6.426 -3.698 -17.982 1.00 98.62 216 GLN A O 1
ATOM 1720 N N . GLN A 1 217 ? 4.431 -2.745 -17.569 1.00 98.75 217 GLN A N 1
ATOM 1721 C CA . GLN A 1 217 ? 4.157 -2.360 -18.958 1.00 98.75 217 GLN A CA 1
ATOM 1722 C C . GLN A 1 217 ? 5.179 -1.331 -19.457 1.00 98.75 217 GLN A C 1
ATOM 1724 O O . GLN A 1 217 ? 5.801 -1.547 -20.493 1.00 98.75 217 GLN A O 1
ATOM 1729 N N . GLN A 1 218 ? 5.429 -0.267 -18.686 1.00 98.69 218 GLN A N 1
ATOM 1730 C CA . GLN A 1 218 ? 6.427 0.757 -19.016 1.00 98.69 218 GLN A CA 1
ATOM 1731 C C . GLN A 1 218 ? 7.845 0.178 -19.111 1.00 98.69 218 GLN A C 1
ATOM 1733 O O . GLN A 1 218 ? 8.562 0.483 -20.056 1.00 98.69 218 GLN A O 1
ATOM 1738 N N . GLN A 1 219 ? 8.246 -0.705 -18.191 1.00 98.75 219 GLN A N 1
ATOM 1739 C CA . GLN A 1 219 ? 9.535 -1.401 -18.269 1.00 98.75 219 GLN A CA 1
ATOM 1740 C C . GLN A 1 219 ? 9.650 -2.282 -19.517 1.00 98.75 219 GLN A C 1
ATOM 1742 O O . GLN A 1 219 ? 10.717 -2.347 -20.118 1.00 98.75 219 GLN A O 1
ATOM 1747 N N . SER A 1 220 ? 8.572 -2.965 -19.904 1.00 98.56 220 SER A N 1
ATOM 1748 C CA . SER A 1 220 ? 8.562 -3.822 -21.096 1.00 98.56 220 SER A CA 1
ATOM 1749 C C . SER A 1 220 ? 8.653 -2.992 -22.378 1.00 98.56 220 SER A C 1
ATOM 1751 O O . SER A 1 220 ? 9.409 -3.350 -23.275 1.00 98.56 220 SER A O 1
ATOM 1753 N N . GLU A 1 221 ? 7.975 -1.843 -22.427 1.00 98.62 221 GLU A N 1
ATOM 1754 C CA . GLU A 1 221 ? 8.077 -0.904 -23.546 1.00 98.62 221 GLU A CA 1
ATOM 1755 C C . GLU A 1 221 ? 9.465 -0.249 -23.627 1.00 98.62 221 GLU A C 1
ATOM 1757 O O . GLU A 1 221 ? 10.032 -0.171 -24.710 1.00 98.62 221 GLU A O 1
ATOM 1762 N N . ILE A 1 222 ? 10.077 0.129 -22.496 1.00 98.69 222 ILE A N 1
ATOM 1763 C CA . ILE A 1 222 ? 11.466 0.625 -22.468 1.00 98.69 222 ILE A CA 1
ATOM 1764 C C . ILE A 1 222 ? 12.438 -0.437 -23.002 1.00 98.69 222 ILE A C 1
ATOM 1766 O O . ILE A 1 222 ? 13.311 -0.105 -23.799 1.00 98.69 222 ILE A O 1
ATOM 1770 N N . ARG A 1 223 ? 12.286 -1.715 -22.615 1.00 98.75 223 ARG A N 1
ATOM 1771 C CA . ARG A 1 223 ? 13.106 -2.812 -23.167 1.00 98.75 223 ARG A CA 1
ATOM 1772 C C . ARG A 1 223 ? 12.933 -2.918 -24.684 1.00 98.75 223 ARG A C 1
ATOM 1774 O O . ARG A 1 223 ? 13.931 -2.874 -25.392 1.00 98.75 223 ARG A O 1
ATOM 1781 N N . ARG A 1 224 ? 11.687 -2.970 -25.167 1.00 98.75 224 ARG A N 1
ATOM 1782 C CA . ARG A 1 224 ? 11.348 -3.069 -26.597 1.00 98.75 224 ARG A CA 1
ATOM 1783 C C . ARG A 1 224 ? 11.900 -1.895 -27.413 1.00 98.75 224 ARG A C 1
ATOM 1785 O O . ARG A 1 224 ? 12.428 -2.091 -28.501 1.00 98.75 224 ARG A O 1
ATOM 1792 N N . LEU A 1 225 ? 11.789 -0.669 -26.899 1.00 98.69 225 LEU A N 1
ATOM 1793 C CA . LEU A 1 225 ? 12.312 0.527 -27.563 1.00 98.69 225 LEU A CA 1
ATOM 1794 C C . LEU A 1 225 ? 13.846 0.548 -27.583 1.00 98.69 225 LEU A C 1
ATOM 1796 O O . LEU A 1 225 ? 14.425 0.922 -28.599 1.00 98.69 225 LEU A O 1
ATOM 1800 N N . ASN A 1 226 ? 14.502 0.116 -26.502 1.00 98.56 226 ASN A N 1
ATOM 1801 C CA . ASN A 1 226 ? 15.962 0.009 -26.448 1.00 98.56 226 ASN A CA 1
ATOM 1802 C C . ASN A 1 226 ? 16.501 -1.080 -27.389 1.00 98.56 226 ASN A C 1
ATOM 1804 O O . ASN A 1 226 ? 17.554 -0.884 -27.985 1.00 98.56 226 ASN A O 1
ATOM 1808 N N . GLU A 1 227 ? 15.783 -2.194 -27.540 1.00 98.69 227 GLU A N 1
ATOM 1809 C CA . GLU A 1 227 ? 16.097 -3.273 -28.484 1.00 98.69 227 GLU A CA 1
ATOM 1810 C C . GLU A 1 227 ? 16.047 -2.758 -29.931 1.00 98.69 227 GLU A C 1
ATOM 1812 O O . GLU A 1 227 ? 17.077 -2.737 -30.602 1.00 98.69 227 GLU A O 1
ATOM 1817 N N . VAL A 1 228 ? 14.917 -2.177 -30.354 1.00 98.62 228 VAL A N 1
ATOM 1818 C CA . VAL A 1 228 ? 14.763 -1.554 -31.685 1.00 98.62 228 VAL A CA 1
ATOM 1819 C C . VAL A 1 228 ? 15.798 -0.443 -31.930 1.00 98.62 228 VAL A C 1
ATOM 1821 O O . VAL A 1 228 ? 16.321 -0.304 -33.039 1.00 98.62 228 VAL A O 1
ATOM 1824 N N . LEU A 1 229 ? 16.128 0.357 -30.909 1.00 98.50 229 LEU A N 1
ATOM 1825 C CA . LEU A 1 229 ? 17.163 1.390 -31.006 1.00 98.50 229 LEU A CA 1
ATOM 1826 C C . LEU A 1 229 ? 18.556 0.775 -31.195 1.00 98.50 229 LEU A C 1
ATOM 1828 O O . LEU A 1 229 ? 19.320 1.256 -32.028 1.00 98.50 229 LEU A O 1
ATOM 1832 N N . SER A 1 230 ? 18.876 -0.292 -30.462 1.00 98.38 230 SER A N 1
ATOM 1833 C CA . SER A 1 230 ? 20.136 -1.029 -30.583 1.00 98.38 230 SER A CA 1
ATOM 1834 C C . SER A 1 230 ? 20.293 -1.683 -31.961 1.00 98.38 230 SER A C 1
ATOM 1836 O O . SER A 1 230 ? 21.346 -1.541 -32.578 1.00 98.38 230 SER A O 1
ATOM 1838 N N . GLU A 1 231 ? 19.250 -2.333 -32.482 1.00 98.12 231 GLU A N 1
ATOM 1839 C CA . GLU A 1 231 ? 19.212 -2.893 -33.844 1.00 98.12 231 GLU A CA 1
ATOM 1840 C C . GLU A 1 231 ? 19.424 -1.809 -34.911 1.00 98.12 231 GLU A C 1
ATOM 1842 O O . GLU A 1 231 ? 20.267 -1.947 -35.800 1.00 98.12 231 GLU A O 1
ATOM 1847 N N . THR A 1 232 ? 18.710 -0.684 -34.785 1.00 98.31 232 THR A N 1
ATOM 1848 C CA . THR A 1 232 ? 18.840 0.463 -35.697 1.00 98.31 232 THR A CA 1
ATOM 1849 C C . THR A 1 232 ? 20.253 1.046 -35.660 1.00 98.31 232 THR A C 1
ATOM 1851 O O . THR A 1 232 ? 20.816 1.365 -36.706 1.00 98.31 232 THR A O 1
ATOM 1854 N N . LEU A 1 233 ? 20.851 1.174 -34.472 1.00 97.62 233 LEU A N 1
ATOM 1855 C CA . LEU A 1 233 ? 22.221 1.661 -34.319 1.00 97.62 233 LEU A CA 1
ATOM 1856 C C . LEU A 1 233 ? 23.249 0.672 -34.887 1.00 97.62 233 LEU A C 1
ATOM 1858 O O . LEU A 1 233 ? 24.153 1.124 -35.584 1.00 97.62 233 LEU A O 1
ATOM 1862 N N . SER A 1 234 ? 23.091 -0.642 -34.672 1.00 97.56 234 SER A N 1
ATOM 1863 C CA . SER A 1 234 ? 23.966 -1.672 -35.266 1.00 97.56 234 SER A CA 1
ATOM 1864 C C . SER A 1 234 ? 23.951 -1.587 -36.790 1.00 97.56 234 SER A C 1
ATOM 1866 O O . SER A 1 234 ? 24.996 -1.409 -37.409 1.00 97.56 234 SER A O 1
ATOM 1868 N N . SER A 1 235 ? 22.755 -1.562 -37.388 1.00 97.38 235 SER A N 1
ATOM 1869 C CA . SER A 1 235 ? 22.589 -1.424 -38.839 1.00 97.38 235 SER A CA 1
ATOM 1870 C C . SER A 1 235 ? 23.250 -0.149 -39.386 1.00 97.38 235 SER A C 1
ATOM 1872 O O . SER A 1 235 ? 23.863 -0.173 -40.455 1.00 97.38 235 SER A O 1
ATOM 1874 N N . LYS A 1 236 ? 23.191 0.968 -38.646 1.00 96.81 236 LYS A N 1
ATOM 1875 C CA . LYS A 1 236 ? 23.855 2.223 -39.042 1.00 96.81 236 LYS A CA 1
ATOM 1876 C C . LYS A 1 236 ? 25.375 2.179 -38.875 1.00 96.81 236 LYS A C 1
ATOM 1878 O O . LYS A 1 236 ? 26.076 2.818 -39.658 1.00 96.81 236 LYS A O 1
ATOM 1883 N N . VAL A 1 237 ? 25.897 1.434 -37.900 1.00 97.12 237 VAL A N 1
ATOM 1884 C CA . VAL A 1 237 ? 27.341 1.181 -37.763 1.00 97.12 237 VAL A CA 1
ATOM 1885 C C . VAL A 1 237 ? 27.838 0.332 -38.935 1.00 97.12 237 VAL A C 1
ATOM 1887 O O . VAL A 1 237 ? 28.795 0.733 -39.596 1.00 97.12 237 VAL A O 1
ATOM 1890 N N . GLU A 1 238 ? 27.142 -0.758 -39.264 1.00 97.50 238 GLU A N 1
ATOM 1891 C CA . GLU A 1 238 ? 27.447 -1.628 -40.409 1.00 97.50 238 GLU A CA 1
ATOM 1892 C C . GLU A 1 238 ? 27.453 -0.849 -41.740 1.00 97.50 238 GLU A C 1
ATOM 1894 O O . GLU A 1 238 ? 28.404 -0.949 -42.518 1.00 97.50 238 GLU A O 1
ATOM 1899 N N . GLU A 1 239 ? 26.452 0.007 -41.982 1.00 97.75 239 GLU A N 1
ATOM 1900 C CA . GLU A 1 239 ? 26.395 0.885 -43.163 1.00 97.75 239 GLU A CA 1
ATOM 1901 C C . GLU A 1 239 ? 27.622 1.814 -43.256 1.00 97.75 239 GLU A C 1
ATOM 1903 O O . GLU A 1 239 ? 28.244 1.940 -44.316 1.00 97.75 239 GLU A O 1
ATOM 1908 N N . VAL A 1 240 ? 28.023 2.431 -42.139 1.00 98.19 240 VAL A N 1
ATOM 1909 C CA . VAL A 1 240 ? 29.214 3.294 -42.074 1.00 98.19 240 VAL A CA 1
ATOM 1910 C C . VAL A 1 240 ? 30.503 2.500 -42.305 1.00 98.19 240 VAL A C 1
ATOM 1912 O O . VAL A 1 240 ? 31.426 3.009 -42.946 1.00 98.19 240 VAL A O 1
ATOM 1915 N N . GLU A 1 241 ? 30.597 1.261 -41.826 1.00 98.12 241 GLU A N 1
ATOM 1916 C CA . GLU A 1 241 ? 31.758 0.394 -42.053 1.00 98.12 241 GLU A CA 1
ATOM 1917 C C . GLU A 1 241 ? 31.893 -0.038 -43.517 1.00 98.12 241 GLU A C 1
ATOM 1919 O O . GLU A 1 241 ? 32.999 0.039 -44.068 1.00 98.12 241 GLU A O 1
ATOM 1924 N N . VAL A 1 242 ? 30.783 -0.387 -44.175 1.00 98.31 242 VAL A N 1
ATOM 1925 C CA . VAL A 1 242 ? 30.743 -0.681 -45.617 1.00 98.31 242 VAL A CA 1
ATOM 1926 C C . VAL A 1 242 ? 31.178 0.540 -46.429 1.00 98.31 242 VAL A C 1
ATOM 1928 O O . VAL A 1 242 ? 32.066 0.426 -47.275 1.00 98.31 242 VAL A O 1
ATOM 1931 N N . LEU A 1 243 ? 30.643 1.731 -46.136 1.00 98.38 243 LEU A N 1
ATOM 1932 C CA . LEU A 1 243 ? 31.041 2.966 -46.824 1.00 98.38 243 LEU A CA 1
ATOM 1933 C C . LEU A 1 243 ? 32.524 3.303 -46.599 1.00 98.38 243 LEU A C 1
ATOM 1935 O O . LEU A 1 243 ? 33.231 3.648 -47.546 1.00 98.38 243 LEU A O 1
ATOM 1939 N N . ARG A 1 244 ? 33.039 3.131 -45.374 1.00 98.38 244 ARG A N 1
ATOM 1940 C CA . ARG A 1 244 ? 34.477 3.272 -45.079 1.00 98.38 244 ARG A CA 1
ATOM 1941 C C . ARG A 1 244 ? 35.323 2.270 -45.862 1.00 98.38 244 ARG A C 1
ATOM 1943 O O . ARG A 1 244 ? 36.421 2.622 -46.288 1.00 98.38 244 ARG A O 1
ATOM 1950 N N . HIS A 1 245 ? 34.856 1.035 -46.051 1.00 98.56 245 HIS A N 1
ATOM 1951 C CA . HIS A 1 245 ? 35.563 0.057 -46.876 1.00 98.56 245 HIS A CA 1
ATOM 1952 C C . HIS A 1 245 ? 35.551 0.441 -48.356 1.00 98.56 245 HIS A C 1
ATOM 1954 O O . HIS A 1 245 ? 36.600 0.376 -48.998 1.00 98.56 245 HIS A O 1
ATOM 1960 N N . GLN A 1 246 ? 34.413 0.910 -48.865 1.00 98.44 246 GLN A N 1
ATOM 1961 C CA . GLN A 1 246 ? 34.262 1.352 -50.246 1.00 98.44 246 GLN A CA 1
ATOM 1962 C C . GLN A 1 246 ? 35.184 2.534 -50.585 1.00 98.44 246 GLN A C 1
ATOM 1964 O O . GLN A 1 246 ? 35.788 2.545 -51.658 1.00 98.44 246 GLN A O 1
ATOM 1969 N N . VAL A 1 247 ? 35.349 3.489 -49.660 1.00 98.62 247 VAL A N 1
ATOM 1970 C CA . VAL A 1 247 ? 36.322 4.587 -49.802 1.00 98.62 247 VAL A CA 1
ATOM 1971 C C . VAL A 1 247 ? 37.751 4.044 -49.907 1.00 98.62 247 VAL A C 1
ATOM 1973 O O . VAL A 1 247 ? 38.458 4.425 -50.835 1.00 98.62 247 VAL A O 1
ATOM 1976 N N . ARG A 1 248 ? 38.158 3.096 -49.044 1.00 98.50 248 ARG A N 1
ATOM 1977 C CA . ARG A 1 248 ? 39.497 2.470 -49.123 1.00 98.50 248 ARG A CA 1
ATOM 1978 C C . ARG A 1 248 ? 39.743 1.769 -50.463 1.00 98.50 248 ARG A C 1
ATOM 1980 O O . ARG A 1 248 ? 40.817 1.931 -51.034 1.00 98.50 248 ARG A O 1
ATOM 1987 N N . ILE A 1 249 ? 38.754 1.034 -50.983 1.00 98.56 249 ILE A N 1
ATOM 1988 C CA . ILE A 1 249 ? 38.850 0.370 -52.297 1.00 98.56 249 ILE A CA 1
ATOM 1989 C C . ILE A 1 249 ? 39.078 1.413 -53.397 1.00 98.56 249 ILE A C 1
ATOM 1991 O O . ILE A 1 249 ? 40.029 1.297 -54.166 1.00 98.56 249 ILE A O 1
ATOM 1995 N N . TYR A 1 250 ? 38.270 2.479 -53.431 1.00 98.62 250 TYR A N 1
ATOM 1996 C CA . TYR A 1 250 ? 38.448 3.540 -54.422 1.00 98.62 250 TYR A CA 1
ATOM 1997 C C . TYR A 1 250 ? 39.802 4.251 -54.284 1.00 98.62 250 TYR A C 1
ATOM 1999 O O . TYR A 1 250 ? 40.451 4.501 -55.295 1.00 98.62 250 TYR A O 1
ATOM 2007 N N . GLU A 1 251 ? 40.277 4.539 -53.070 1.00 98.50 251 GLU A N 1
ATOM 2008 C CA . GLU A 1 251 ? 41.615 5.109 -52.846 1.00 98.50 251 GLU A CA 1
ATOM 2009 C C . GLU A 1 251 ? 42.740 4.210 -53.379 1.00 98.50 251 GLU A C 1
ATOM 2011 O O . GLU A 1 251 ? 43.719 4.708 -53.940 1.00 98.50 251 GLU A O 1
ATOM 2016 N N . GLU A 1 252 ? 42.623 2.890 -53.218 1.00 98.56 252 GLU A N 1
ATOM 2017 C CA . GLU A 1 252 ? 43.564 1.928 -53.793 1.00 98.56 252 GLU A CA 1
ATOM 2018 C C . GLU A 1 252 ? 43.497 1.890 -55.320 1.00 98.56 252 GLU A C 1
ATOM 2020 O O . GLU A 1 252 ? 44.544 1.884 -55.968 1.00 98.56 252 GLU A O 1
ATOM 2025 N N . ASP A 1 253 ? 42.301 1.893 -55.901 1.00 98.25 253 ASP A N 1
ATOM 2026 C CA . ASP A 1 253 ? 42.117 1.812 -57.350 1.00 98.25 253 ASP A CA 1
ATOM 2027 C C . ASP A 1 253 ? 42.553 3.102 -58.055 1.00 98.25 253 ASP A C 1
ATOM 2029 O O . ASP A 1 253 ? 43.296 3.035 -59.034 1.00 98.25 253 ASP A O 1
ATOM 2033 N N . PHE A 1 254 ? 42.242 4.281 -57.502 1.00 98.62 254 PHE A N 1
ATOM 2034 C CA . PHE A 1 254 ? 42.794 5.555 -57.979 1.00 98.62 254 PHE A CA 1
ATOM 2035 C C . PHE A 1 254 ? 44.327 5.592 -57.892 1.00 98.62 254 PHE A C 1
ATOM 2037 O O . PHE A 1 254 ? 44.982 6.164 -58.768 1.00 98.62 254 PHE A O 1
ATOM 2044 N N . ARG A 1 255 ? 44.924 4.975 -56.862 1.00 98.50 255 ARG A N 1
ATOM 2045 C CA . ARG A 1 255 ? 46.385 4.874 -56.721 1.00 98.50 255 ARG A CA 1
ATOM 2046 C C . ARG A 1 255 ? 46.991 3.947 -57.780 1.00 98.50 255 ARG A C 1
ATOM 2048 O O . ARG A 1 255 ? 47.999 4.317 -58.377 1.00 98.50 255 ARG A O 1
ATOM 2055 N N . LYS A 1 256 ? 46.373 2.787 -58.041 1.00 98.31 256 LYS A N 1
ATOM 2056 C CA . LYS A 1 256 ? 46.783 1.842 -59.099 1.00 98.31 256 LYS A CA 1
ATOM 2057 C C . LYS A 1 256 ? 46.685 2.491 -60.483 1.00 98.31 256 LYS A C 1
ATOM 2059 O O . LYS A 1 256 ? 47.679 2.521 -61.199 1.00 98.31 256 LYS A O 1
ATOM 2064 N N . GLU A 1 257 ? 45.536 3.082 -60.815 1.00 98.44 257 GLU A N 1
ATOM 2065 C CA . GLU A 1 257 ? 45.291 3.768 -62.094 1.00 98.44 257 GLU A CA 1
ATOM 2066 C C . GLU A 1 257 ? 46.302 4.899 -62.330 1.00 98.44 257 GLU A C 1
ATOM 2068 O O . GLU A 1 257 ? 46.847 5.044 -63.424 1.00 98.44 257 GLU A O 1
ATOM 2073 N N . ARG A 1 258 ? 46.631 5.672 -61.286 1.00 98.25 258 ARG A N 1
ATOM 2074 C CA . ARG A 1 258 ? 47.658 6.716 -61.370 1.00 98.25 258 ARG A CA 1
ATOM 2075 C C . ARG A 1 258 ? 49.044 6.154 -61.696 1.00 98.25 258 ARG A C 1
ATOM 2077 O O . ARG A 1 258 ? 49.694 6.667 -62.605 1.00 98.25 258 ARG A O 1
ATOM 2084 N N . VAL A 1 259 ? 49.479 5.105 -60.997 1.00 98.31 259 VAL A N 1
ATOM 2085 C CA . VAL A 1 259 ? 50.771 4.438 -61.248 1.00 98.31 259 VAL A CA 1
ATOM 2086 C C . VAL A 1 259 ? 50.817 3.838 -62.657 1.00 98.31 259 VAL A C 1
ATOM 2088 O O . VAL A 1 259 ? 51.816 3.977 -63.367 1.00 98.31 259 VAL A O 1
ATOM 2091 N N . ASP A 1 260 ? 49.727 3.216 -63.102 1.00 98.31 260 ASP A N 1
ATOM 2092 C CA . ASP A 1 260 ? 49.624 2.628 -64.435 1.00 98.31 260 ASP A CA 1
ATOM 2093 C C . ASP A 1 260 ? 49.639 3.697 -65.538 1.00 98.31 260 ASP A C 1
ATOM 2095 O O . ASP A 1 260 ? 50.315 3.513 -66.558 1.00 98.31 260 ASP A O 1
ATOM 2099 N N . ARG A 1 261 ? 48.997 4.849 -65.307 1.00 98.31 261 ARG A N 1
ATOM 2100 C CA . ARG A 1 261 ? 49.061 6.025 -66.184 1.00 98.31 261 ARG A CA 1
ATOM 2101 C C . ARG A 1 261 ? 50.472 6.605 -66.264 1.00 98.31 261 ARG A C 1
ATOM 2103 O O . ARG A 1 261 ? 50.955 6.831 -67.370 1.00 98.31 261 ARG A O 1
ATOM 2110 N N . GLU A 1 262 ? 51.143 6.816 -65.132 1.00 97.81 262 GLU A N 1
ATOM 2111 C CA . GLU A 1 262 ? 52.521 7.331 -65.077 1.00 97.81 262 GLU A CA 1
ATOM 2112 C C . GLU A 1 262 ? 53.495 6.373 -65.801 1.00 97.81 262 GLU A C 1
ATOM 2114 O O . GLU A 1 262 ? 54.324 6.804 -66.608 1.00 97.81 262 GLU A O 1
ATOM 2119 N N . ARG A 1 263 ? 53.316 5.052 -65.640 1.00 98.38 263 ARG A N 1
ATOM 2120 C CA . ARG A 1 263 ? 54.055 4.010 -66.379 1.00 98.38 263 ARG A CA 1
ATOM 2121 C C . ARG A 1 263 ? 53.800 4.050 -67.891 1.00 98.38 263 ARG A C 1
ATOM 2123 O O . ARG A 1 263 ? 54.738 3.872 -68.671 1.00 98.38 263 ARG A O 1
ATOM 2130 N N . LEU A 1 264 ? 52.551 4.227 -68.327 1.00 97.81 264 LEU A N 1
ATOM 2131 C CA . LEU A 1 264 ? 52.210 4.330 -69.753 1.00 97.81 264 LEU A CA 1
ATOM 2132 C C . LEU A 1 264 ? 52.731 5.633 -70.367 1.00 97.81 264 LEU A C 1
ATOM 2134 O O . LEU A 1 264 ? 53.258 5.601 -71.478 1.00 97.81 264 LEU A O 1
ATOM 2138 N N . GLN A 1 265 ? 52.668 6.745 -69.633 1.00 97.56 265 GLN A N 1
ATOM 2139 C CA . GLN A 1 265 ? 53.231 8.024 -70.058 1.00 97.56 265 GLN A CA 1
ATOM 2140 C C . GLN A 1 265 ? 54.747 7.917 -70.265 1.00 97.56 265 GLN A C 1
ATOM 2142 O O . GLN A 1 265 ? 55.220 8.214 -71.356 1.00 97.56 265 GLN A O 1
ATOM 2147 N N . GLY A 1 266 ? 55.495 7.348 -69.311 1.00 97.50 266 GLY A N 1
ATOM 2148 C CA . GLY A 1 266 ? 56.937 7.116 -69.483 1.00 97.50 266 GLY A CA 1
ATOM 2149 C C . GLY A 1 266 ? 57.288 6.226 -70.690 1.00 97.50 266 GLY A C 1
ATOM 2150 O O . GLY A 1 266 ? 58.312 6.431 -71.345 1.00 97.50 266 GLY A O 1
ATOM 2151 N N . ARG A 1 267 ? 56.419 5.266 -71.052 1.00 97.44 267 ARG A N 1
ATOM 2152 C CA . ARG A 1 267 ? 56.560 4.485 -72.298 1.00 97.44 267 ARG A CA 1
ATOM 2153 C C . ARG A 1 267 ? 56.280 5.324 -73.549 1.00 97.44 267 ARG A C 1
ATOM 2155 O O . ARG A 1 267 ? 56.985 5.142 -74.542 1.00 97.44 267 ARG A O 1
ATOM 2162 N N . SER A 1 268 ? 55.289 6.217 -73.506 1.00 97.69 268 SER A N 1
ATOM 2163 C CA . SER A 1 268 ? 54.971 7.159 -74.590 1.00 97.69 268 SER A CA 1
ATOM 2164 C C . SER A 1 268 ? 56.134 8.119 -74.832 1.00 97.69 268 SER A C 1
ATOM 2166 O O . SER A 1 268 ? 56.676 8.158 -75.934 1.00 97.69 268 SER A O 1
ATOM 2168 N N . ASP A 1 269 ? 56.614 8.783 -73.780 1.00 97.31 269 ASP A N 1
ATOM 2169 C CA . ASP A 1 269 ? 57.728 9.734 -73.836 1.00 97.31 269 ASP A CA 1
ATOM 2170 C C . ASP A 1 269 ? 59.011 9.061 -74.369 1.00 97.31 269 ASP A C 1
ATOM 2172 O O . ASP A 1 269 ? 59.733 9.625 -75.197 1.00 97.31 269 ASP A O 1
ATOM 2176 N N . GLY A 1 270 ? 59.265 7.805 -73.973 1.00 97.12 270 GLY A N 1
ATOM 2177 C CA . GLY A 1 270 ? 60.370 6.989 -74.490 1.00 97.12 270 GLY A CA 1
ATOM 2178 C C . GLY A 1 270 ? 60.198 6.509 -75.942 1.00 97.12 270 GLY A C 1
ATOM 2179 O O . GLY A 1 270 ? 61.187 6.287 -76.649 1.00 97.12 270 GLY A O 1
ATOM 2180 N N . LEU A 1 271 ? 58.966 6.344 -76.434 1.00 97.38 271 LEU A N 1
ATOM 2181 C CA . LEU A 1 271 ? 58.690 6.115 -77.859 1.00 97.38 271 LEU A CA 1
ATOM 2182 C C . LEU A 1 271 ? 58.879 7.406 -78.665 1.00 97.38 271 LEU A C 1
ATOM 2184 O O . LEU A 1 271 ? 59.557 7.379 -79.690 1.00 97.38 271 LEU A O 1
ATOM 2188 N N . GLU A 1 272 ? 58.384 8.542 -78.178 1.00 97.25 272 GLU A N 1
ATOM 2189 C CA . GLU A 1 272 ? 58.580 9.856 -78.800 1.00 97.25 272 GLU A CA 1
ATOM 2190 C C . GLU A 1 272 ? 60.050 10.292 -78.826 1.00 97.25 272 GLU A C 1
ATOM 2192 O O . GLU A 1 272 ? 60.498 10.914 -79.790 1.00 97.25 272 GLU A O 1
ATOM 2197 N N . GLY A 1 273 ? 60.827 9.964 -77.790 1.00 97.38 273 GLY A N 1
ATOM 2198 C CA . GLY A 1 273 ? 62.277 10.160 -77.770 1.00 97.38 273 GLY A CA 1
ATOM 2199 C C . GLY A 1 273 ? 62.972 9.395 -78.901 1.00 97.38 273 GLY A C 1
ATOM 2200 O O . GLY A 1 273 ? 63.728 9.985 -79.672 1.00 97.38 273 GLY A O 1
ATOM 2201 N N . ARG A 1 274 ? 62.643 8.107 -79.073 1.00 97.31 274 ARG A N 1
ATOM 2202 C CA . ARG A 1 274 ? 63.175 7.274 -80.170 1.00 97.31 274 ARG A CA 1
ATOM 2203 C C . ARG A 1 274 ? 62.708 7.739 -81.549 1.00 97.31 274 ARG A C 1
ATOM 2205 O O . ARG A 1 274 ? 63.515 7.786 -82.470 1.00 97.31 274 ARG A O 1
ATOM 2212 N N . LEU A 1 275 ? 61.445 8.144 -81.696 1.00 96.31 275 LEU A N 1
ATOM 2213 C CA . LEU A 1 275 ? 60.933 8.722 -82.944 1.00 96.31 275 LEU A CA 1
ATOM 2214 C C . LEU A 1 275 ? 61.639 10.037 -83.301 1.00 96.31 275 LEU A C 1
ATOM 2216 O O . LEU A 1 275 ? 61.903 10.278 -84.477 1.00 96.31 275 LEU A O 1
ATOM 2220 N N . ARG A 1 276 ? 61.974 10.878 -82.313 1.00 96.88 276 ARG A N 1
ATOM 2221 C CA . ARG A 1 276 ? 62.783 12.088 -82.527 1.00 96.88 276 ARG A CA 1
ATOM 2222 C C . ARG A 1 276 ? 64.214 11.751 -82.945 1.00 96.88 276 ARG A C 1
ATOM 2224 O O . ARG A 1 276 ? 64.685 12.343 -83.910 1.00 96.88 276 ARG A O 1
ATOM 2231 N N . ALA A 1 277 ? 64.866 10.787 -82.292 1.00 96.44 277 ALA A N 1
ATOM 2232 C CA . ALA A 1 277 ? 66.205 10.327 -82.672 1.00 96.44 277 ALA A CA 1
ATOM 2233 C C . ALA A 1 277 ? 66.240 9.808 -84.123 1.00 96.44 277 ALA A C 1
ATOM 2235 O O . ALA A 1 277 ? 66.965 10.360 -84.947 1.00 96.44 277 ALA A O 1
ATOM 2236 N N . LEU A 1 278 ? 65.355 8.866 -84.472 1.00 96.62 278 LEU A N 1
ATOM 2237 C CA . LEU A 1 278 ? 65.240 8.315 -85.829 1.00 96.62 278 LEU A CA 1
ATOM 2238 C C . LEU A 1 278 ? 64.935 9.391 -86.886 1.00 96.62 278 LEU A C 1
ATOM 2240 O O . LEU A 1 278 ? 65.464 9.337 -87.992 1.00 96.62 278 LEU A O 1
ATOM 2244 N N . ARG A 1 279 ? 64.106 10.398 -86.571 1.00 95.31 279 ARG A N 1
ATOM 2245 C CA . ARG A 1 279 ? 63.857 11.531 -87.485 1.00 95.31 279 ARG A CA 1
ATOM 2246 C C . ARG A 1 279 ? 65.109 12.380 -87.706 1.00 95.31 279 ARG A C 1
ATOM 2248 O O . ARG A 1 279 ? 65.370 12.762 -88.844 1.00 95.31 279 ARG A O 1
ATOM 2255 N N . SER A 1 280 ? 65.877 12.654 -86.653 1.00 95.56 280 SER A N 1
ATOM 2256 C CA . SER A 1 280 ? 67.151 13.375 -86.754 1.00 95.56 280 SER A CA 1
ATOM 2257 C C . SER A 1 280 ? 68.191 12.585 -87.553 1.00 95.56 280 SER A C 1
ATOM 2259 O O . SER A 1 280 ? 68.861 13.168 -88.399 1.00 95.56 280 SER A O 1
ATOM 2261 N N . GLU A 1 281 ? 68.282 11.267 -87.354 1.00 95.75 281 GLU A N 1
ATOM 2262 C CA . GLU A 1 281 ? 69.140 10.371 -88.145 1.00 95.75 281 GLU A CA 1
ATOM 2263 C C . GLU A 1 281 ? 68.746 10.372 -89.630 1.00 95.75 281 GLU A C 1
ATOM 2265 O O . GLU A 1 281 ? 69.602 10.546 -90.497 1.00 95.75 281 GLU A O 1
ATOM 2270 N N . VAL A 1 282 ? 67.448 10.258 -89.941 1.00 95.00 282 VAL A N 1
ATOM 2271 C CA . VAL A 1 282 ? 66.938 10.329 -91.322 1.00 95.00 282 VAL A CA 1
ATOM 2272 C C . VAL A 1 282 ? 67.266 11.673 -91.970 1.00 95.00 282 VAL A C 1
ATOM 2274 O O . VAL A 1 282 ? 67.732 11.693 -93.108 1.00 95.00 282 VAL A O 1
ATOM 2277 N N . GLU A 1 283 ? 67.076 12.797 -91.274 1.00 93.38 283 GLU A N 1
ATOM 2278 C CA . GLU A 1 283 ? 67.415 14.116 -91.823 1.00 93.38 283 GLU A CA 1
ATOM 2279 C C . GLU A 1 283 ? 68.940 14.302 -91.953 1.00 93.38 283 GLU A C 1
ATOM 2281 O O . GLU A 1 283 ? 69.412 14.884 -92.931 1.00 93.38 283 GLU A O 1
ATOM 2286 N N . GLN A 1 284 ? 69.741 13.719 -91.053 1.00 93.75 284 GLN A N 1
ATOM 2287 C CA . GLN A 1 284 ? 71.199 13.688 -91.173 1.00 93.75 284 GLN A CA 1
ATOM 2288 C C . GLN A 1 284 ? 71.637 12.902 -92.420 1.00 93.75 284 GLN A C 1
ATOM 2290 O O . GLN A 1 284 ? 72.410 13.434 -93.220 1.00 93.75 284 GLN A O 1
ATOM 2295 N N . VAL A 1 285 ? 71.119 11.688 -92.639 1.00 92.62 285 VAL A N 1
ATOM 2296 C CA . VAL A 1 285 ? 71.380 10.875 -93.844 1.00 92.62 285 VAL A CA 1
ATOM 2297 C C . VAL A 1 285 ? 70.899 11.594 -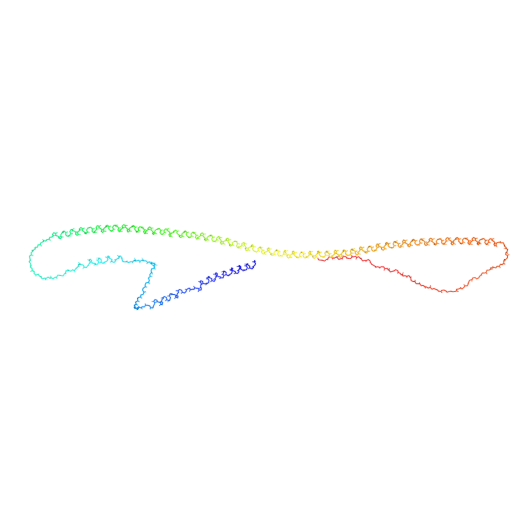95.105 1.00 92.62 285 VAL A C 1
ATOM 2299 O O . VAL A 1 285 ? 71.635 11.687 -96.086 1.00 92.62 285 VAL A O 1
ATOM 2302 N N . ARG A 1 286 ? 69.705 12.192 -95.080 1.00 91.19 286 ARG A N 1
ATOM 2303 C CA . ARG A 1 286 ? 69.169 12.998 -96.186 1.00 91.19 286 ARG A CA 1
ATOM 2304 C C . ARG A 1 286 ? 70.071 14.186 -96.515 1.00 91.19 286 ARG A C 1
ATOM 2306 O O . ARG A 1 286 ? 70.306 14.461 -97.693 1.00 91.19 286 ARG A O 1
ATOM 2313 N N . SER A 1 287 ? 70.614 14.867 -95.506 1.00 85.25 287 SER A N 1
ATOM 2314 C CA . SER A 1 287 ? 71.562 15.966 -95.707 1.00 85.25 287 SER A CA 1
ATOM 2315 C C . SER A 1 287 ? 72.882 15.481 -96.320 1.00 85.25 287 SER A C 1
ATOM 2317 O O . SER A 1 287 ? 73.426 16.162 -97.187 1.00 85.25 287 SER A O 1
ATOM 2319 N N . GLN A 1 288 ? 73.359 14.281 -95.960 1.00 85.00 288 GLN A N 1
ATOM 2320 C CA . GLN A 1 288 ? 74.529 13.651 -96.587 1.00 85.00 288 GLN A CA 1
ATOM 2321 C C . GLN A 1 288 ? 74.258 13.323 -98.061 1.00 85.00 288 GLN A C 1
ATOM 2323 O O . GLN A 1 288 ? 75.011 13.777 -98.918 1.00 85.00 288 GLN A O 1
ATOM 2328 N N . VAL A 1 289 ? 73.141 12.653 -98.373 1.00 83.00 289 VAL A N 1
ATOM 2329 C CA . VAL A 1 289 ? 72.715 12.354 -99.757 1.00 83.00 289 VAL A CA 1
ATOM 2330 C C . VAL A 1 289 ? 72.549 13.636 -100.585 1.00 83.00 289 VAL A C 1
ATOM 2332 O O . VAL A 1 289 ? 72.930 13.698 -101.751 1.00 83.00 289 VAL A O 1
ATOM 2335 N N . THR A 1 290 ? 72.027 14.705 -99.982 1.00 74.88 290 THR A N 1
ATOM 2336 C CA . THR A 1 290 ? 71.885 16.002 -100.662 1.00 74.88 290 THR A CA 1
ATOM 2337 C C . THR A 1 290 ? 73.251 16.629 -100.967 1.00 74.88 290 THR A C 1
ATOM 2339 O O . THR A 1 290 ? 73.431 17.180 -102.050 1.00 74.88 290 THR A O 1
ATOM 2342 N N . ARG A 1 291 ? 74.237 16.493 -100.067 1.00 63.47 291 ARG A N 1
ATOM 2343 C CA . ARG A 1 291 ? 75.623 16.966 -100.266 1.00 63.47 291 ARG A CA 1
ATOM 2344 C C . ARG A 1 291 ? 76.404 16.132 -101.285 1.00 63.47 291 ARG A C 1
ATOM 2346 O O . ARG A 1 291 ? 77.231 16.691 -101.998 1.00 63.47 291 ARG A O 1
ATOM 2353 N N . THR A 1 292 ? 76.147 14.828 -101.398 1.00 59.25 292 THR A N 1
ATOM 2354 C CA . THR A 1 292 ? 76.753 13.996 -102.456 1.00 59.25 292 THR A CA 1
ATOM 2355 C C . THR A 1 292 ? 76.146 14.276 -103.833 1.00 59.25 292 THR A C 1
ATOM 2357 O O . THR A 1 292 ? 76.829 14.130 -104.841 1.00 59.25 292 THR A O 1
ATOM 2360 N N . ASN A 1 293 ? 74.896 14.747 -103.890 1.00 54.09 293 ASN A N 1
ATOM 2361 C CA . ASN A 1 293 ? 74.182 15.019 -105.142 1.00 54.09 293 ASN A CA 1
ATOM 2362 C C . ASN A 1 293 ? 74.452 16.413 -105.751 1.00 54.09 293 ASN A C 1
ATOM 2364 O O . ASN A 1 293 ? 73.933 16.713 -106.823 1.00 54.09 293 ASN A O 1
ATOM 2368 N N . THR A 1 294 ? 75.266 17.274 -105.126 1.00 41.09 294 THR A N 1
ATOM 2369 C CA . THR A 1 294 ? 75.592 18.618 -105.659 1.00 41.09 294 THR A CA 1
ATOM 2370 C C . THR A 1 294 ? 76.756 18.656 -106.662 1.00 41.09 294 THR A C 1
ATOM 2372 O O . THR A 1 294 ? 77.270 19.734 -106.951 1.00 41.09 294 THR A O 1
ATOM 2375 N N . CYS A 1 295 ? 77.164 17.517 -107.234 1.00 36.28 295 CYS A N 1
ATOM 2376 C CA . CYS A 1 295 ? 78.208 17.448 -108.264 1.00 36.28 295 CYS A CA 1
ATOM 2377 C C . CYS A 1 295 ? 77.695 16.833 -109.583 1.00 36.28 295 CYS A C 1
ATOM 2379 O O . CYS A 1 295 ? 78.011 15.694 -109.908 1.00 36.28 295 CYS A O 1
ATOM 2381 N N . THR A 1 296 ? 76.860 17.573 -110.326 1.00 40.50 296 THR A N 1
ATOM 2382 C CA . THR A 1 296 ? 76.683 17.520 -111.804 1.00 40.50 296 THR A CA 1
ATOM 2383 C C . THR A 1 296 ? 75.664 18.595 -112.260 1.00 40.50 296 THR A C 1
ATOM 2385 O O . THR A 1 296 ? 74.817 19.004 -111.461 1.00 40.50 296 THR A O 1
ATOM 2388 N N . PRO A 1 297 ? 75.741 19.127 -113.501 1.00 43.47 297 PRO A N 1
ATOM 2389 C CA . PRO A 1 297 ? 74.981 20.317 -113.911 1.00 43.47 297 PRO A CA 1
ATOM 2390 C C . PRO A 1 297 ? 73.582 20.045 -114.511 1.00 43.47 297 PRO A C 1
ATOM 2392 O O . PRO A 1 297 ? 73.313 18.997 -115.089 1.00 43.47 297 PRO A O 1
ATOM 2395 N N . LYS A 1 298 ? 72.703 21.057 -114.421 1.00 41.94 298 LYS A N 1
ATOM 2396 C CA . LYS A 1 298 ? 71.359 21.135 -115.048 1.00 41.94 298 LYS A CA 1
ATOM 2397 C C . LYS A 1 298 ? 71.413 21.557 -116.530 1.00 41.94 298 LYS A C 1
ATOM 2399 O O . LYS A 1 298 ? 72.356 22.236 -116.932 1.00 41.94 298 LYS A O 1
ATOM 2404 N N . PRO A 1 299 ? 70.314 21.343 -117.281 1.00 44.66 299 PRO A N 1
ATOM 2405 C CA . PRO A 1 299 ? 69.485 22.511 -117.631 1.00 44.66 299 PRO A CA 1
ATOM 2406 C C . PRO A 1 299 ? 67.953 22.349 -117.432 1.00 44.66 299 PRO A C 1
ATOM 2408 O O . PRO A 1 299 ? 67.403 21.260 -117.509 1.00 44.66 299 PRO A O 1
ATOM 2411 N N . ARG A 1 300 ? 67.316 23.497 -117.118 1.00 36.91 300 ARG A N 1
ATOM 2412 C CA . ARG A 1 300 ? 66.013 24.088 -117.561 1.00 36.91 300 ARG A CA 1
ATOM 2413 C C . ARG A 1 300 ? 64.967 23.194 -118.285 1.00 36.91 300 ARG A C 1
ATOM 2415 O O . ARG A 1 300 ? 65.348 22.399 -119.124 1.00 36.91 300 ARG A O 1
ATOM 2422 N N . SER A 1 301 ? 63.638 23.373 -118.154 1.00 38.97 301 SER A N 1
ATOM 2423 C CA . SER A 1 301 ? 62.779 24.336 -117.406 1.00 38.97 301 SER A CA 1
ATOM 2424 C C . SER A 1 301 ? 61.276 23.984 -117.547 1.00 38.97 301 SER A C 1
ATOM 2426 O O . SER A 1 301 ? 60.894 23.640 -118.659 1.00 38.97 301 SER A O 1
ATOM 2428 N N . ALA A 1 302 ? 60.420 24.178 -116.520 1.00 33.72 302 ALA A N 1
ATOM 2429 C CA . ALA A 1 302 ? 58.949 24.355 -116.661 1.00 33.72 302 ALA A CA 1
ATOM 2430 C C . ALA A 1 302 ? 58.227 24.747 -115.338 1.00 33.72 302 ALA A C 1
ATOM 2432 O O . ALA A 1 302 ? 58.493 24.152 -114.297 1.00 33.72 302 ALA A O 1
ATOM 2433 N N . VAL A 1 303 ? 57.288 25.705 -115.410 1.00 44.34 303 VAL A N 1
ATOM 2434 C CA . VAL A 1 303 ? 56.213 26.118 -114.450 1.00 44.34 303 VAL A CA 1
ATOM 2435 C C . VAL A 1 303 ? 55.234 27.010 -115.269 1.00 44.34 303 VAL A C 1
ATOM 2437 O O . VAL A 1 303 ? 55.718 27.539 -116.275 1.00 44.34 303 VAL A O 1
ATOM 2440 N N . PRO A 1 304 ? 53.950 27.287 -114.908 1.00 55.62 304 PRO A N 1
ATOM 2441 C CA . PRO A 1 304 ? 53.102 26.843 -113.776 1.00 55.62 304 PRO A CA 1
ATOM 2442 C C . PRO A 1 304 ? 51.834 26.037 -114.198 1.00 55.62 304 PRO A C 1
ATOM 2444 O O . PRO A 1 304 ? 51.378 26.145 -115.327 1.00 55.62 304 PRO A O 1
ATOM 2447 N N . SER A 1 305 ? 51.330 25.074 -113.410 1.00 43.59 305 SER A N 1
ATOM 2448 C CA . SER A 1 305 ? 50.376 25.158 -112.262 1.00 43.59 305 SER A CA 1
ATOM 2449 C C . SER A 1 305 ? 48.878 25.268 -112.629 1.00 43.59 305 SER A C 1
ATOM 2451 O O . SER A 1 305 ? 48.462 26.245 -113.238 1.00 43.59 305 SER A O 1
ATOM 2453 N N . GLY A 1 306 ? 48.049 24.313 -112.160 1.00 39.94 306 GLY A N 1
ATOM 2454 C CA . GLY A 1 306 ? 46.596 24.254 -112.436 1.00 39.94 306 GLY A CA 1
ATOM 2455 C C . GLY A 1 306 ? 45.796 23.245 -111.580 1.00 39.94 306 GLY A C 1
ATOM 2456 O O . GLY A 1 306 ? 45.336 22.231 -112.080 1.00 39.94 306 GLY A O 1
ATOM 2457 N N . VAL A 1 307 ? 45.698 23.520 -110.275 1.00 48.38 307 VAL A N 1
ATOM 2458 C CA . VAL A 1 307 ? 44.762 23.018 -109.229 1.00 48.38 307 VAL A CA 1
ATOM 2459 C C . VAL A 1 307 ? 43.873 21.761 -109.471 1.00 48.38 307 VAL A C 1
ATOM 2461 O O . VAL A 1 307 ? 42.835 21.819 -110.114 1.00 48.38 307 VAL A O 1
ATOM 2464 N N . ARG A 1 308 ? 44.242 20.688 -108.748 1.00 46.62 308 ARG A N 1
ATOM 2465 C CA . ARG A 1 308 ? 43.467 19.663 -107.984 1.00 46.62 308 ARG A CA 1
ATOM 2466 C C . ARG A 1 308 ? 42.040 19.219 -108.380 1.00 46.62 308 ARG A C 1
ATOM 2468 O O . ARG A 1 308 ? 41.086 19.986 -108.422 1.00 46.62 308 ARG A O 1
ATOM 2475 N N . THR A 1 309 ? 41.912 17.892 -108.405 1.00 42.62 309 THR A N 1
ATOM 2476 C CA . THR A 1 309 ? 40.728 17.045 -108.609 1.00 42.62 309 THR A CA 1
ATOM 2477 C C . THR A 1 309 ? 39.881 16.769 -107.348 1.00 42.62 309 THR A C 1
ATOM 2479 O O . THR A 1 309 ? 40.417 16.524 -106.273 1.00 42.62 309 THR A O 1
ATOM 2482 N N . LEU A 1 310 ? 38.558 16.768 -107.555 1.00 41.53 310 LEU A N 1
ATOM 2483 C CA . LEU A 1 310 ? 37.471 15.863 -107.103 1.00 41.53 310 LEU A CA 1
ATOM 2484 C C . LEU A 1 310 ? 37.521 15.021 -105.789 1.00 41.53 310 LEU A C 1
ATOM 2486 O O . LEU A 1 310 ? 38.501 14.376 -105.438 1.00 41.53 310 LEU A O 1
ATOM 2490 N N . SER A 1 311 ? 36.325 14.964 -105.172 1.00 46.97 311 SER A N 1
ATOM 2491 C CA . SER A 1 311 ? 35.753 14.052 -104.135 1.00 46.97 311 SER A CA 1
ATOM 2492 C C . SER A 1 311 ? 35.627 12.564 -104.608 1.00 46.97 311 SER A C 1
ATOM 2494 O O . SER A 1 311 ? 35.968 12.364 -105.776 1.00 46.97 311 SER A O 1
ATOM 2496 N N . PRO A 1 312 ? 35.111 11.529 -103.853 1.00 58.28 312 PRO A N 1
ATOM 2497 C CA . PRO A 1 312 ? 34.061 11.578 -102.791 1.00 58.28 312 PRO A CA 1
ATOM 2498 C C . PRO A 1 312 ? 34.043 10.534 -101.604 1.00 58.28 312 PRO A C 1
ATOM 2500 O O . PRO A 1 312 ? 34.790 9.564 -101.582 1.00 58.28 312 PRO A O 1
ATOM 2503 N N . ASN A 1 313 ? 33.056 10.712 -100.692 1.00 41.44 313 ASN A N 1
ATOM 2504 C CA . ASN A 1 313 ? 32.276 9.736 -99.858 1.00 41.44 313 ASN A CA 1
ATOM 2505 C C . ASN A 1 313 ? 32.825 8.977 -98.597 1.00 41.44 313 ASN A C 1
ATOM 2507 O O . ASN A 1 313 ? 33.472 7.946 -98.711 1.00 41.44 313 ASN A O 1
ATOM 2511 N N . ALA A 1 314 ? 32.428 9.464 -97.396 1.00 42.53 314 ALA A N 1
ATOM 2512 C CA . ALA A 1 314 ? 31.536 8.892 -96.328 1.00 42.53 314 ALA A CA 1
ATOM 2513 C C . ALA A 1 314 ? 31.336 7.355 -96.085 1.00 42.53 314 ALA A C 1
ATOM 2515 O O . ALA A 1 314 ? 31.436 6.594 -97.043 1.00 42.53 314 ALA A O 1
ATOM 2516 N N . PRO A 1 315 ? 30.749 6.899 -94.931 1.00 63.75 315 PRO A N 1
ATOM 2517 C CA . PRO A 1 315 ? 30.829 7.288 -93.490 1.00 63.75 315 PRO A CA 1
ATOM 2518 C C . PRO A 1 315 ? 31.074 6.021 -92.565 1.00 63.75 315 PRO A C 1
ATOM 2520 O O . PRO A 1 315 ? 31.517 5.025 -93.138 1.00 63.75 315 PRO A O 1
ATOM 2523 N N . PRO A 1 316 ? 30.880 5.963 -91.202 1.00 58.31 316 PRO A N 1
ATOM 2524 C CA . PRO A 1 316 ? 29.590 6.103 -90.470 1.00 58.31 316 PRO A CA 1
ATOM 2525 C C . PRO A 1 316 ? 29.634 6.749 -89.042 1.00 58.31 316 PRO A C 1
ATOM 2527 O O . PRO A 1 316 ? 30.680 7.067 -88.486 1.00 58.31 316 PRO A O 1
ATOM 2530 N N . HIS A 1 317 ? 28.445 6.912 -88.441 1.00 47.84 317 HIS A N 1
ATOM 2531 C CA . HIS A 1 317 ? 28.140 7.236 -87.022 1.00 47.84 317 HIS A CA 1
ATOM 2532 C C . HIS A 1 317 ? 28.204 5.959 -86.121 1.00 47.84 317 HIS A C 1
ATOM 2534 O O . HIS A 1 317 ? 28.138 4.880 -86.716 1.00 47.84 317 HIS A O 1
ATOM 2540 N N . PRO A 1 318 ? 28.300 5.995 -84.751 1.00 58.66 318 PRO A N 1
ATOM 2541 C CA . PRO A 1 318 ? 27.176 6.439 -83.888 1.00 58.66 318 PRO A CA 1
ATOM 2542 C C . PRO A 1 318 ? 27.422 6.984 -82.441 1.00 58.66 318 PRO A C 1
ATOM 2544 O O . PRO A 1 318 ? 28.280 6.532 -81.698 1.00 58.66 318 PRO A O 1
ATOM 2547 N N . ALA A 1 319 ? 26.494 7.872 -82.044 1.00 38.44 319 ALA A N 1
ATOM 2548 C CA . ALA A 1 319 ? 25.678 7.886 -80.807 1.00 38.44 319 ALA A CA 1
ATOM 2549 C C . ALA A 1 319 ? 26.207 8.161 -79.364 1.00 38.44 319 ALA A C 1
ATOM 2551 O O . ALA A 1 319 ? 27.329 7.880 -78.968 1.00 38.44 319 ALA A O 1
ATOM 2552 N N . HIS A 1 320 ? 25.235 8.656 -78.576 1.00 42.12 320 HIS A N 1
ATOM 2553 C CA . HIS A 1 320 ? 25.089 8.740 -77.110 1.00 42.12 320 HIS A CA 1
ATOM 2554 C C . HIS A 1 320 ? 25.991 9.667 -76.268 1.00 42.12 320 HIS A C 1
ATOM 2556 O O . HIS A 1 320 ? 27.029 9.287 -75.738 1.00 42.12 320 HIS A O 1
ATOM 2562 N N . ARG A 1 321 ? 25.425 10.843 -75.952 1.00 47.59 321 ARG A N 1
ATOM 2563 C CA . ARG A 1 321 ? 25.673 11.604 -74.716 1.00 47.59 321 ARG A CA 1
ATOM 2564 C C . ARG A 1 321 ? 24.343 11.736 -73.952 1.00 47.59 321 ARG A C 1
ATOM 2566 O O . ARG A 1 321 ? 23.429 12.342 -74.511 1.00 47.59 321 ARG A O 1
ATOM 2573 N N . PRO A 1 322 ? 24.194 11.216 -72.721 1.00 52.91 322 PRO A N 1
ATOM 2574 C CA . PRO A 1 322 ? 23.042 11.529 -71.881 1.00 52.91 322 PRO A CA 1
ATOM 2575 C C . PRO A 1 322 ? 23.205 12.903 -71.209 1.00 52.91 322 PRO A C 1
ATOM 2577 O O . PRO A 1 322 ? 24.318 13.350 -70.921 1.00 52.91 322 PRO A O 1
ATOM 2580 N N . ALA A 1 323 ? 22.080 13.575 -70.969 1.00 51.16 323 ALA A N 1
ATOM 2581 C CA . ALA A 1 323 ? 22.000 14.798 -70.174 1.00 51.16 323 ALA A CA 1
ATOM 2582 C C . ALA A 1 323 ? 21.944 14.474 -68.662 1.00 51.16 323 ALA A C 1
ATOM 2584 O O . ALA A 1 323 ? 21.554 13.361 -68.302 1.00 51.16 323 ALA A O 1
ATOM 2585 N N . PRO A 1 324 ? 22.287 15.419 -67.766 1.00 56.94 324 PRO A N 1
ATOM 2586 C CA . PRO A 1 324 ? 22.066 15.246 -66.335 1.00 56.94 324 PRO A CA 1
ATOM 2587 C C . PRO A 1 324 ? 20.585 15.491 -65.979 1.00 56.94 324 PRO A C 1
ATOM 2589 O O . PRO A 1 324 ? 20.027 16.505 -66.409 1.00 56.94 324 PRO A O 1
ATOM 2592 N N . PRO A 1 325 ? 19.937 14.634 -65.169 1.00 57.66 325 PRO A N 1
ATOM 2593 C CA . PRO A 1 325 ? 18.700 15.001 -64.493 1.00 57.66 325 PRO A CA 1
ATOM 2594 C C . PRO A 1 325 ? 19.017 15.946 -63.328 1.00 57.66 325 PRO A C 1
ATOM 2596 O O . PRO A 1 325 ? 20.038 15.805 -62.653 1.00 57.66 325 PRO A O 1
ATOM 2599 N N . GLY A 1 326 ? 18.142 16.920 -63.090 1.00 46.06 326 GLY A N 1
ATOM 2600 C CA . GLY A 1 326 ? 18.268 17.846 -61.970 1.00 46.06 326 GLY A CA 1
ATOM 2601 C C . GLY A 1 326 ? 17.239 17.600 -60.868 1.00 46.06 326 GLY A C 1
ATOM 2602 O O . GLY A 1 326 ? 16.159 17.083 -61.129 1.00 46.06 326 GLY A O 1
ATOM 2603 N N . GLN A 1 327 ? 17.569 18.145 -59.695 1.00 46.66 327 GLN A N 1
ATOM 2604 C CA . GLN A 1 327 ? 16.653 18.623 -58.649 1.00 46.66 327 GLN A CA 1
ATOM 2605 C C . GLN A 1 327 ? 15.858 17.594 -57.819 1.00 46.66 327 GLN A C 1
ATOM 2607 O O . GLN A 1 327 ? 15.713 16.428 -58.167 1.00 46.66 327 GLN A O 1
ATOM 2612 N N . HIS A 1 328 ? 15.317 18.129 -56.714 1.00 42.97 328 HIS A N 1
ATOM 2613 C CA . HIS A 1 328 ? 14.456 17.509 -55.697 1.00 42.97 328 HIS A CA 1
ATOM 2614 C C . HIS A 1 328 ? 15.167 16.534 -54.732 1.00 42.97 328 HIS A C 1
ATOM 2616 O O . HIS A 1 328 ? 15.884 15.638 -55.150 1.00 42.97 328 HIS A O 1
ATOM 2622 N N . SER A 1 329 ? 15.004 16.632 -53.410 1.00 45.03 329 SER A N 1
ATOM 2623 C CA . SER A 1 329 ? 14.385 17.691 -52.595 1.00 45.03 329 SER A CA 1
ATOM 2624 C C . SER A 1 329 ? 14.962 17.646 -51.181 1.00 45.03 329 SER A C 1
ATOM 2626 O O . SER A 1 329 ? 15.185 16.568 -50.636 1.00 45.03 329 SER A O 1
ATOM 2628 N N . ALA A 1 330 ? 15.120 18.807 -50.544 1.00 52.91 330 ALA A N 1
ATOM 2629 C CA . ALA A 1 330 ? 15.270 18.852 -49.095 1.00 52.91 330 ALA A CA 1
ATOM 2630 C C . ALA A 1 330 ? 13.927 18.490 -48.435 1.00 52.91 330 ALA A C 1
ATOM 2632 O O . ALA A 1 330 ? 12.900 19.084 -48.764 1.00 52.91 330 ALA A O 1
ATOM 2633 N N . MET A 1 331 ? 13.933 17.559 -47.478 1.00 43.06 331 MET A N 1
ATOM 2634 C CA . ME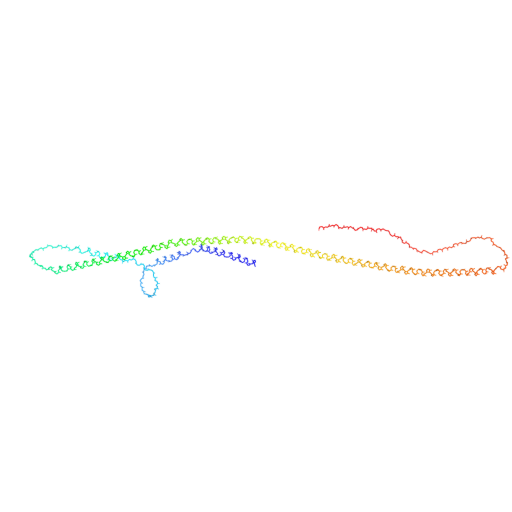T A 1 331 ? 12.831 17.389 -46.530 1.00 43.06 331 MET A CA 1
ATOM 2635 C C . MET A 1 331 ? 13.342 17.583 -45.107 1.00 43.06 331 MET A C 1
ATOM 2637 O O . MET A 1 331 ? 14.182 16.829 -44.622 1.00 43.06 331 MET A O 1
ATOM 2641 N N . CYS A 1 332 ? 12.802 18.596 -44.432 1.00 54.06 332 CYS A N 1
ATOM 2642 C CA . CYS A 1 332 ? 12.956 18.765 -42.994 1.00 54.06 332 CYS A CA 1
ATOM 2643 C C . CYS A 1 332 ? 12.212 17.642 -42.247 1.00 54.06 332 CYS A C 1
ATOM 2645 O O . CYS A 1 332 ? 11.085 17.315 -42.636 1.00 54.06 332 CYS A O 1
ATOM 2647 N N . PRO A 1 333 ? 12.737 17.129 -41.122 1.00 60.81 333 PRO A N 1
ATOM 2648 C CA . PRO A 1 333 ? 11.937 16.348 -40.190 1.00 60.81 333 PRO A CA 1
ATOM 2649 C C . PRO A 1 333 ? 10.900 17.258 -39.515 1.00 60.81 333 PRO A C 1
ATOM 2651 O O . PRO A 1 333 ? 11.252 18.266 -38.901 1.00 60.81 333 PRO A O 1
ATOM 2654 N N . ARG A 1 334 ? 9.613 16.905 -39.603 1.00 54.38 334 ARG A N 1
ATOM 2655 C CA . ARG A 1 334 ? 8.570 17.478 -38.737 1.00 54.38 334 ARG A CA 1
ATOM 2656 C C . ARG A 1 334 ? 8.527 16.714 -37.413 1.00 54.38 334 ARG A C 1
ATOM 2658 O O . ARG A 1 334 ? 8.497 15.488 -37.417 1.00 54.38 334 ARG A O 1
ATOM 2665 N N . HIS A 1 335 ? 8.418 17.438 -36.303 1.00 55.44 335 HIS A N 1
ATOM 2666 C CA . HIS A 1 335 ? 7.968 16.869 -35.031 1.00 55.44 335 HIS A CA 1
ATOM 2667 C C . HIS A 1 335 ? 6.502 16.399 -35.119 1.00 55.44 335 HIS A C 1
ATOM 2669 O O . HIS A 1 335 ? 5.674 17.115 -35.687 1.00 55.44 335 HIS A O 1
ATOM 2675 N N . PRO A 1 336 ? 6.142 15.304 -34.435 1.00 64.25 336 PRO A N 1
ATOM 2676 C CA . PRO A 1 336 ? 4.937 15.219 -33.617 1.00 64.25 336 PRO A CA 1
ATOM 2677 C C . PRO A 1 336 ? 5.314 15.618 -32.171 1.00 64.25 336 PRO A C 1
ATOM 2679 O O . PRO A 1 336 ? 6.298 15.129 -31.625 1.00 64.25 336 PRO A O 1
ATOM 2682 N N . ALA A 1 337 ? 4.721 16.643 -31.558 1.00 53.22 337 ALA A N 1
ATOM 2683 C CA . ALA A 1 337 ? 3.309 16.759 -31.176 1.00 53.22 337 ALA A CA 1
ATOM 2684 C C . ALA A 1 337 ? 2.912 15.686 -30.145 1.00 53.22 337 ALA A C 1
ATOM 2686 O O . ALA A 1 337 ? 2.780 14.508 -30.468 1.00 53.22 337 ALA A O 1
ATOM 2687 N N . ALA A 1 338 ? 2.762 16.122 -28.893 1.00 51.22 338 ALA A N 1
ATOM 2688 C CA . ALA A 1 338 ? 2.368 15.286 -27.765 1.00 51.22 338 ALA A CA 1
ATOM 2689 C C . ALA A 1 338 ? 0.898 14.848 -27.855 1.00 51.22 338 ALA A C 1
ATOM 2691 O O . ALA A 1 338 ? 0.067 15.565 -28.414 1.00 51.22 338 ALA A O 1
ATOM 2692 N N . THR A 1 339 ? 0.568 13.726 -27.210 1.00 58.38 339 THR A N 1
ATOM 2693 C CA . THR A 1 339 ? -0.824 13.358 -26.911 1.00 58.38 339 THR A CA 1
ATOM 2694 C C . THR A 1 339 ? -0.900 12.690 -25.536 1.00 58.38 339 THR A C 1
ATOM 2696 O O . THR A 1 339 ? -0.209 11.699 -25.325 1.00 58.38 339 THR A O 1
ATOM 2699 N N . SER A 1 340 ? -1.737 13.270 -24.662 1.00 52.22 340 SER A N 1
ATOM 2700 C CA . SER A 1 340 ? -2.294 12.768 -23.383 1.00 52.22 340 SER A CA 1
ATOM 2701 C C . SER A 1 340 ? -1.386 12.046 -22.376 1.00 52.22 340 SER A C 1
ATOM 2703 O O . SER A 1 340 ? -1.204 10.816 -22.494 1.00 52.22 340 SER A O 1
#

Secondary structure (DSSP, 8-state):
-HHHHHHHHHHHHHHHHHHHHHHHHHHH----HHHHHHHHHHHHTS------------------------SSHHHHHHHHHHTSSS-------------------HHHHHHHHHHHHHHHHHHHHHHHHHHHHHHHHHHHHHHHHHHHHHHHHHHTTHHHHHHHHHHHHHHHHHHHHHHHHHHHHHHHHHHHHHHHHHHHHHHHHHHHHHHHHHHHHHHHHHHHHHHHHHHHHHHHHHHHHHHHHHHHHHHHHHHHHHHHHHHHHHHHHHHHHHHHHHHHHHHHHHHHHHHHTTSS-------------------------PPPP------PPPPP----

Foldseek 3Di:
DVVVVVVVVVVVVVVVVVVVVVVVVVVVCPPVPVVVVVVVVVVVVPDDDDDDDDDDYDDDDDDDDDDPDPPPPVVVVVVVVVVPPPDDDDDDDDDDDDDDDDDDCDVVVVVVVVVVVVVVVVVVVVVVVVVVVVVVVVVVVVVVVVVVVVVVVVVVPVVVVVVVVVVVVVVVVVVVVVVVVVVVVVVVVVVVVVVVVVVVVVVVVVVVVVVVVVVVVVVVVVVVVVVVVVVVVVVVVVVVVVVVVVVVVVVVVVVVVVVVVVVVVVVVVVVVVVVVVVVVVVVVVVVVVVVVPPPDDDDDDDDDDDDDDDDDDDDDDDDDDDDDDDDDDDDDDDDDDDDD

Sequence (340 aa):
MMETFNEMRQNRRLIKQLDADMLNCGQSDRCDSVELDSGLRSQVKGCQPSHDAVGRGRGQEEGPGLQTVAFTEVFTEAAARMSRESLKVTGEAVGPKGVLSDFVPGALHHRLTALERQRLELLEVNKKWDEQYQSMKRHYEAKITELRKMLEACDARAPDEEETKHRHLEGQLQEAERTTEAVLKRNSVVCAELLEAERQTQRLRLQNTTLTRRGQQQQSEIRRLNEVLSETLSSKVEEVEVLRHQVRIYEEDFRKERVDRERLQGRSDGLEGRLRALRSEVEQVRSQVTRTNTCTPKPRSAVPSGVRTLSPNAPPHPAHRPAPPGQHSAMCPRHPAATS

pLDDT: mean 74.28, std 24.72, range [28.67, 98.75]

Radius of gyration: 86.65 Å; chains: 1; bounding box: 177×85×246 Å

InterPro domains:
  IPR032419 NF-kappa-B essential modulator NEMO, CC2-LZ domain [PF16516] (199-285)

Organism: NCBI:txid143900